Protein AF-A0A3S2EBT9-F1 (afdb_monomer_lite)

Secondary structure (DSSP, 8-state):
-PPTT-TTTT--SSS-HHHHHHHHHHHHHHHHHT-TT-EEEEESSPPEEETTEEEEEPPPSS--HHHHHHHHHHHHHHHHHHHH--HHHHHHH--SSHHHHHHHHHHHHHHHHHHHHHH-HHHHHHHHHHHHHHHHHTTGGG--SGGGS-HHHHHHHHHHHHHH-PPPPHHHHHHHHHHHHHHHHHHHHHHHHHHHHTT-HHHHHHHHHHHHHHTTTTGGGTGGGSS---------

pLDDT: mean 86.88, std 17.8, range [34.59, 98.56]

Radius of gyration: 20.78 Å; chains: 1; bounding box: 62×59×54 Å

Structure (mmCIF, N/CA/C/O backbone):
data_AF-A0A3S2EBT9-F1
#
_entry.id   AF-A0A3S2EBT9-F1
#
loop_
_atom_site.group_PDB
_atom_site.id
_atom_site.type_symbol
_atom_site.label_atom_id
_atom_site.label_alt_id
_atom_site.label_comp_id
_atom_site.label_asym_id
_atom_site.label_entity_id
_atom_site.label_seq_id
_atom_site.pdbx_PDB_ins_code
_atom_site.Cartn_x
_atom_site.Cartn_y
_atom_site.Cartn_z
_atom_site.occupancy
_atom_site.B_iso_or_equiv
_atom_site.auth_seq_id
_atom_site.auth_comp_id
_atom_site.auth_asym_id
_atom_site.auth_atom_id
_atom_site.pdbx_PDB_model_num
ATOM 1 N N . MET A 1 1 ? 16.839 -25.860 -28.356 1.00 43.16 1 MET A N 1
ATOM 2 C CA . MET A 1 1 ? 15.994 -26.072 -27.162 1.00 43.16 1 MET A CA 1
ATOM 3 C C . MET A 1 1 ? 16.444 -25.082 -26.097 1.00 43.16 1 MET A C 1
ATOM 5 O O . MET A 1 1 ? 17.606 -25.135 -25.717 1.00 43.16 1 MET A O 1
ATOM 9 N N . ALA A 1 2 ? 15.604 -24.113 -25.725 1.00 41.00 2 ALA A N 1
ATOM 10 C CA . ALA A 1 2 ? 15.908 -23.135 -24.673 1.00 41.00 2 ALA A CA 1
ATOM 11 C C . ALA A 1 2 ? 15.465 -23.692 -23.310 1.00 41.00 2 ALA A C 1
ATOM 13 O O . ALA A 1 2 ? 14.396 -24.294 -23.229 1.00 41.00 2 ALA A O 1
ATOM 14 N N . GLY A 1 3 ? 16.298 -23.537 -22.277 1.00 46.00 3 GLY A N 1
ATOM 15 C CA . GLY A 1 3 ? 16.038 -24.030 -20.920 1.00 46.00 3 GLY A CA 1
ATOM 16 C C . GLY A 1 3 ? 15.598 -22.925 -19.944 1.00 46.00 3 GLY A C 1
ATOM 17 O O . GLY A 1 3 ? 15.747 -21.740 -20.256 1.00 46.00 3 GLY A O 1
ATOM 18 N N . PRO A 1 4 ? 15.069 -23.293 -18.761 1.00 40.19 4 PRO A N 1
ATOM 19 C CA . PRO A 1 4 ? 14.654 -22.342 -17.728 1.00 40.19 4 PRO A CA 1
ATOM 20 C C . PRO A 1 4 ? 15.835 -21.489 -17.232 1.00 40.19 4 PRO A C 1
ATOM 22 O O . PRO A 1 4 ? 16.884 -22.030 -16.895 1.00 40.19 4 PRO A O 1
ATOM 25 N N . GLY A 1 5 ? 15.664 -20.162 -17.174 1.00 61.12 5 GLY A N 1
ATOM 26 C CA . GLY A 1 5 ? 16.674 -19.226 -16.652 1.00 61.12 5 GLY A CA 1
ATOM 27 C C . GLY A 1 5 ? 17.587 -18.555 -17.689 1.00 61.12 5 GLY A C 1
ATOM 28 O O . GLY A 1 5 ? 18.500 -17.827 -17.301 1.00 61.12 5 GLY A O 1
ATOM 29 N N . ASP A 1 6 ? 17.350 -18.731 -18.993 1.00 44.25 6 ASP A N 1
ATOM 30 C CA . ASP A 1 6 ? 18.145 -18.080 -20.048 1.00 44.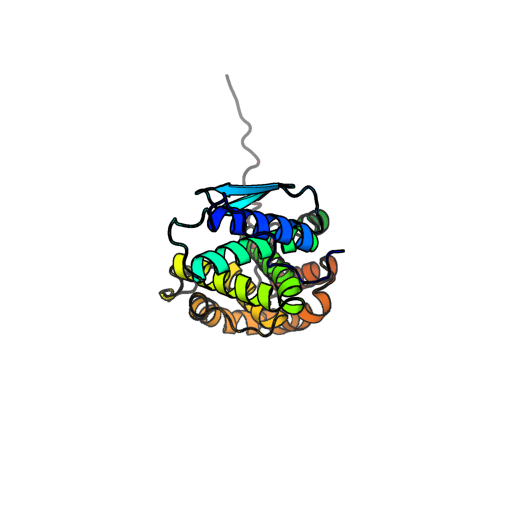25 6 ASP A CA 1
ATOM 31 C C . ASP A 1 6 ? 17.771 -16.587 -20.235 1.00 44.25 6 ASP A C 1
ATOM 33 O O . ASP A 1 6 ? 17.252 -16.165 -21.268 1.00 44.25 6 ASP A O 1
ATOM 37 N N . ASN A 1 7 ? 18.044 -15.756 -19.221 1.00 57.19 7 ASN A N 1
ATOM 38 C CA . ASN A 1 7 ? 17.882 -14.292 -19.277 1.00 57.19 7 ASN A CA 1
ATOM 39 C C . ASN A 1 7 ? 19.031 -13.588 -20.028 1.00 57.19 7 ASN A C 1
ATOM 41 O O . ASN A 1 7 ? 19.076 -12.360 -20.097 1.00 57.19 7 ASN A O 1
ATOM 45 N N . THR A 1 8 ? 19.982 -14.343 -20.586 1.00 56.38 8 THR A N 1
ATOM 46 C CA . THR A 1 8 ? 21.208 -13.785 -21.181 1.00 56.38 8 THR A CA 1
ATOM 47 C C . THR A 1 8 ? 21.113 -13.565 -22.687 1.00 56.38 8 THR A C 1
ATOM 49 O O . THR A 1 8 ? 21.851 -12.751 -23.242 1.00 56.38 8 THR A O 1
ATOM 52 N N . ARG A 1 9 ? 20.173 -14.231 -23.369 1.00 52.12 9 ARG A N 1
ATOM 53 C CA . ARG A 1 9 ? 20.124 -14.240 -24.838 1.00 52.12 9 ARG A CA 1
ATOM 54 C C . ARG A 1 9 ? 19.423 -13.059 -25.502 1.00 52.12 9 ARG A C 1
ATOM 56 O O . ARG A 1 9 ? 19.477 -12.963 -26.724 1.00 52.12 9 ARG A O 1
ATOM 63 N N . ASN A 1 10 ? 18.802 -12.158 -24.740 1.00 52.44 10 ASN A N 1
ATOM 64 C CA . ASN A 1 10 ? 17.964 -11.098 -25.306 1.00 52.44 10 ASN A CA 1
ATOM 65 C C . ASN A 1 10 ? 18.349 -9.682 -24.859 1.00 52.44 10 ASN A C 1
ATOM 67 O O . ASN A 1 10 ? 17.482 -8.818 -24.726 1.00 52.44 10 ASN A O 1
ATOM 71 N N . LYS A 1 11 ? 19.649 -9.404 -24.663 1.00 51.34 11 LYS A N 1
ATOM 72 C CA . LYS A 1 11 ? 20.113 -8.010 -24.730 1.00 51.34 11 LYS A CA 1
ATOM 73 C C . LYS A 1 11 ?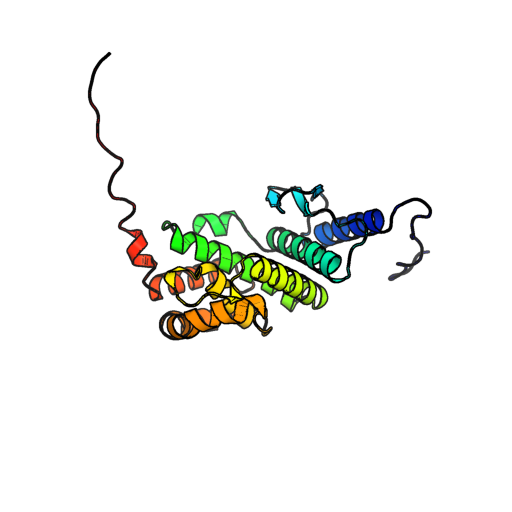 19.804 -7.525 -26.145 1.00 51.34 11 LYS A C 1
ATOM 75 O O . LYS A 1 11 ? 20.475 -7.929 -27.094 1.00 51.34 11 LYS A O 1
ATOM 80 N N . SER A 1 12 ? 18.746 -6.728 -26.304 1.00 49.88 12 SER A N 1
ATOM 81 C CA . SER A 1 12 ? 18.417 -6.162 -27.606 1.00 49.88 12 SER A CA 1
ATOM 82 C C . SER A 1 12 ? 19.642 -5.386 -28.077 1.00 49.88 12 SER A C 1
ATOM 84 O O . SER A 1 12 ? 20.092 -4.478 -27.382 1.00 49.88 12 SER A O 1
ATOM 86 N N . LYS A 1 13 ? 20.211 -5.750 -29.228 1.00 52.72 13 LYS A N 1
ATOM 87 C CA . LYS A 1 13 ? 21.360 -5.030 -29.798 1.00 52.72 13 LYS A CA 1
ATOM 88 C C . LYS A 1 13 ? 21.010 -3.582 -30.193 1.00 52.72 13 LYS A C 1
ATOM 90 O O . LYS A 1 13 ? 21.900 -2.847 -30.600 1.00 52.72 13 LYS A O 1
ATOM 95 N N . THR A 1 14 ? 19.736 -3.189 -30.096 1.00 54.00 14 THR A N 1
ATOM 96 C CA . THR A 1 14 ? 19.168 -1.975 -30.698 1.00 54.00 14 THR A CA 1
ATOM 97 C C . THR A 1 14 ? 18.260 -1.140 -29.781 1.00 54.00 14 THR A C 1
ATOM 99 O O . THR A 1 14 ? 17.894 -0.040 -30.177 1.00 54.00 14 THR A O 1
ATOM 102 N N . GLY A 1 15 ? 17.884 -1.610 -28.585 1.00 57.28 15 GLY A N 1
ATOM 103 C CA . GLY A 1 15 ? 17.022 -0.879 -27.641 1.00 57.28 15 GLY A CA 1
ATOM 104 C C . GLY A 1 15 ? 17.794 -0.324 -26.444 1.00 57.28 15 GLY A C 1
ATOM 105 O O . GLY A 1 15 ? 18.775 -0.928 -26.004 1.00 57.28 15 GLY A O 1
ATOM 106 N N . SER A 1 16 ? 17.357 0.818 -25.904 1.00 79.94 16 SER A N 1
ATOM 107 C CA . SER A 1 16 ? 17.980 1.388 -24.706 1.00 79.94 16 SER A CA 1
ATOM 108 C C . SER A 1 16 ? 17.765 0.470 -23.491 1.00 79.94 16 SER A C 1
ATOM 110 O O . SER A 1 16 ? 16.804 -0.306 -23.434 1.00 79.94 16 SER A O 1
ATOM 112 N N . GLU A 1 17 ? 18.643 0.544 -22.485 1.00 83.88 17 GLU A N 1
ATOM 113 C CA . GLU A 1 17 ? 18.467 -0.207 -21.228 1.00 83.88 17 GLU A CA 1
ATOM 114 C C . GLU A 1 17 ? 17.114 0.108 -20.566 1.00 83.88 17 GLU A C 1
ATOM 116 O O . GLU A 1 17 ? 16.472 -0.778 -19.998 1.00 83.88 17 GLU A O 1
ATOM 121 N N . ALA A 1 18 ? 16.632 1.345 -20.730 1.00 86.56 18 ALA A N 1
ATOM 122 C CA . ALA A 1 18 ? 15.319 1.777 -20.273 1.00 86.56 18 ALA A CA 1
ATOM 123 C C . ALA A 1 18 ? 14.174 1.041 -20.990 1.00 86.56 18 ALA A C 1
ATOM 125 O O . ALA A 1 18 ? 13.220 0.632 -20.334 1.00 86.56 18 ALA A O 1
ATOM 126 N N . ASP A 1 19 ? 14.267 0.804 -22.302 1.00 88.38 19 ASP A N 1
ATOM 127 C CA . ASP A 1 19 ? 13.235 0.068 -23.051 1.00 88.38 19 ASP A CA 1
ATOM 128 C C . ASP A 1 19 ? 13.183 -1.404 -22.636 1.00 88.38 19 ASP A C 1
ATOM 130 O O . ASP A 1 19 ? 12.106 -1.986 -22.472 1.00 88.38 19 ASP A O 1
ATOM 134 N N . SER A 1 20 ? 14.356 -1.999 -22.399 1.00 90.94 20 SER A N 1
ATOM 135 C CA . SER A 1 20 ? 14.463 -3.367 -21.881 1.00 90.94 20 SER A CA 1
ATOM 136 C C . SER A 1 20 ? 13.829 -3.484 -20.493 1.00 90.94 20 SER A C 1
ATOM 138 O O . SER A 1 20 ? 13.066 -4.418 -20.240 1.00 90.94 20 SER A O 1
ATOM 140 N N . PHE A 1 21 ? 14.078 -2.505 -19.617 1.00 92.06 21 PHE A N 1
ATOM 141 C CA . PHE A 1 21 ? 13.433 -2.420 -18.310 1.00 92.06 21 PHE A CA 1
ATOM 142 C C . PHE A 1 21 ? 11.912 -2.260 -18.431 1.00 92.06 21 PHE A C 1
ATOM 144 O O . PHE A 1 21 ? 11.178 -3.073 -17.873 1.00 92.06 21 PHE A O 1
ATOM 151 N N . LYS A 1 22 ? 11.423 -1.280 -19.206 1.00 94.06 22 LYS A N 1
ATOM 152 C CA . LYS A 1 22 ? 9.984 -1.030 -19.419 1.00 94.06 22 LYS A CA 1
ATOM 153 C C . LYS A 1 22 ? 9.259 -2.300 -19.887 1.00 94.06 22 LYS A C 1
ATOM 155 O O . LYS A 1 22 ? 8.200 -2.650 -19.358 1.00 94.06 22 LYS A O 1
ATOM 160 N N . ARG A 1 23 ? 9.861 -3.047 -20.822 1.00 94.31 23 ARG A N 1
ATOM 161 C CA . ARG A 1 23 ? 9.336 -4.337 -21.295 1.00 94.31 23 ARG A CA 1
ATOM 162 C C . ARG A 1 23 ? 9.312 -5.397 -20.192 1.00 94.31 23 ARG A C 1
ATOM 164 O O . ARG A 1 23 ? 8.303 -6.084 -20.046 1.00 94.31 23 ARG A O 1
ATOM 171 N N . ALA A 1 24 ? 10.390 -5.529 -19.422 1.00 95.75 24 ALA A N 1
ATOM 172 C CA . ALA A 1 24 ? 10.468 -6.491 -18.324 1.00 95.75 24 ALA A CA 1
ATOM 173 C C . ALA A 1 24 ? 9.416 -6.208 -17.240 1.00 95.75 24 ALA A C 1
ATOM 175 O O . ALA A 1 24 ? 8.710 -7.125 -16.820 1.00 95.75 24 ALA A O 1
ATOM 176 N N . VAL A 1 25 ? 9.248 -4.940 -16.847 1.00 96.44 25 VAL A N 1
ATOM 177 C CA . VAL A 1 25 ? 8.211 -4.523 -15.890 1.00 96.44 25 VAL A CA 1
ATOM 178 C C . VAL A 1 25 ? 6.820 -4.840 -16.419 1.00 96.44 25 VAL A C 1
ATOM 180 O O . VAL A 1 25 ? 6.019 -5.415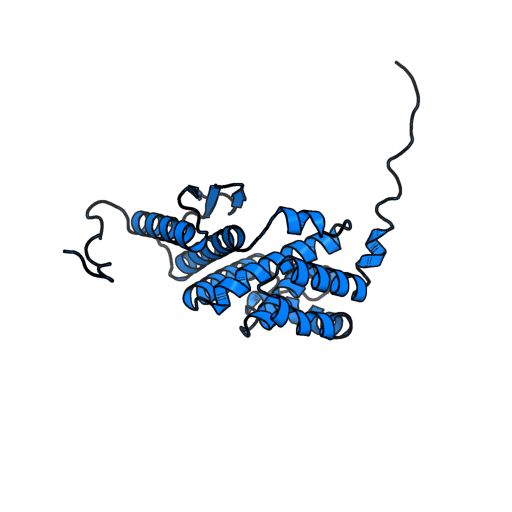 -15.692 1.00 96.44 25 VAL A O 1
ATOM 183 N N . THR A 1 26 ? 6.553 -4.552 -17.693 1.00 97.31 26 THR A N 1
ATOM 184 C CA . THR A 1 26 ? 5.253 -4.837 -18.318 1.00 97.31 26 THR A CA 1
ATOM 185 C C . THR A 1 26 ? 4.891 -6.321 -18.236 1.00 97.31 26 THR A C 1
ATOM 187 O O . THR A 1 26 ? 3.790 -6.674 -17.818 1.00 97.31 26 THR A O 1
ATOM 190 N N . VAL A 1 27 ? 5.823 -7.210 -18.601 1.00 97.31 27 VAL A N 1
ATOM 191 C CA . VAL A 1 27 ? 5.594 -8.665 -18.544 1.00 97.31 27 VAL A CA 1
ATOM 192 C C . VAL A 1 27 ? 5.430 -9.139 -17.099 1.00 97.31 27 VAL A C 1
ATOM 194 O O . VAL A 1 27 ? 4.559 -9.960 -16.823 1.00 97.31 27 VAL A O 1
ATOM 197 N N . CYS A 1 28 ? 6.224 -8.601 -16.172 1.00 97.38 28 CYS A N 1
ATOM 198 C CA . CYS A 1 28 ? 6.124 -8.938 -14.757 1.00 97.38 28 CYS A CA 1
ATOM 199 C C . CYS A 1 28 ? 4.772 -8.523 -14.159 1.00 97.38 28 CYS A C 1
ATOM 201 O O . CYS A 1 28 ? 4.131 -9.336 -13.499 1.00 97.38 28 CYS A O 1
ATOM 203 N N . MET A 1 29 ? 4.293 -7.311 -14.456 1.00 98.12 29 MET A N 1
ATOM 204 C CA . MET A 1 29 ? 2.983 -6.837 -14.002 1.00 98.12 29 MET A CA 1
ATOM 205 C C . MET A 1 29 ? 1.850 -7.723 -14.513 1.00 98.12 29 MET A C 1
ATOM 207 O O . MET A 1 29 ? 0.989 -8.097 -13.729 1.00 98.12 29 MET A O 1
ATOM 211 N N . ARG A 1 30 ? 1.872 -8.119 -15.792 1.00 98.06 30 ARG A N 1
ATOM 212 C CA . ARG A 1 30 ? 0.886 -9.058 -16.358 1.00 98.06 30 ARG A CA 1
ATOM 213 C C . ARG A 1 30 ? 0.887 -10.401 -15.637 1.00 98.06 30 ARG A C 1
ATOM 215 O O . ARG A 1 30 ? -0.174 -10.943 -15.344 1.00 98.06 30 ARG A O 1
ATOM 222 N N . ALA A 1 31 ? 2.077 -10.922 -15.340 1.00 97.56 31 ALA A N 1
ATOM 223 C CA . ALA A 1 31 ? 2.230 -12.192 -14.642 1.00 97.56 31 ALA A CA 1
ATOM 224 C C . ALA A 1 31 ? 1.709 -12.124 -13.197 1.00 97.56 31 ALA A C 1
ATOM 226 O O . ALA A 1 31 ? 0.943 -12.995 -12.801 1.00 97.56 31 ALA A O 1
ATOM 227 N N . ILE A 1 32 ? 2.073 -11.083 -12.435 1.00 97.44 32 ILE A N 1
ATOM 228 C CA . ILE A 1 32 ? 1.599 -10.883 -11.053 1.00 97.44 32 ILE A CA 1
ATOM 229 C C . ILE A 1 32 ? 0.087 -10.637 -11.028 1.00 97.44 32 ILE A C 1
ATOM 231 O O . ILE A 1 32 ? -0.608 -11.211 -10.198 1.00 97.44 32 ILE A O 1
ATOM 235 N N . ALA A 1 33 ? -0.425 -9.818 -11.951 1.00 97.19 33 ALA A N 1
ATOM 236 C CA . ALA A 1 33 ? -1.845 -9.493 -12.048 1.00 97.19 33 ALA A CA 1
ATOM 237 C C . ALA A 1 33 ? -2.716 -10.682 -12.489 1.00 97.19 33 ALA A C 1
ATOM 239 O O . ALA A 1 33 ? -3.934 -10.628 -12.336 1.00 97.19 33 ALA A O 1
ATOM 240 N N . GLY A 1 34 ? -2.121 -11.714 -13.099 1.00 96.12 34 GLY A N 1
ATOM 241 C CA . GLY A 1 34 ? -2.864 -12.780 -13.773 1.00 96.12 34 GLY A CA 1
ATOM 242 C C . GLY A 1 34 ? -3.638 -12.301 -15.010 1.00 96.12 34 GLY A C 1
ATOM 243 O O . GLY A 1 34 ? -4.544 -12.990 -15.470 1.00 96.12 34 GLY A O 1
ATOM 244 N N . ASP A 1 35 ? -3.294 -11.130 -15.556 1.00 95.38 35 ASP A N 1
ATOM 245 C CA . ASP A 1 35 ? -4.012 -10.468 -16.647 1.00 95.38 35 ASP A CA 1
ATOM 246 C C . ASP A 1 35 ? -3.065 -10.235 -17.832 1.00 95.38 35 ASP A C 1
ATOM 248 O O . ASP A 1 35 ? -2.235 -9.323 -17.834 1.00 95.38 35 ASP A O 1
ATOM 252 N N . LYS A 1 36 ? -3.178 -11.087 -18.857 1.00 93.44 36 LYS A N 1
ATOM 253 C CA . LYS A 1 36 ? -2.348 -11.019 -20.073 1.00 93.44 36 LYS A CA 1
ATOM 254 C C . LYS A 1 36 ? -2.635 -9.784 -20.935 1.00 93.44 36 LYS A C 1
ATOM 256 O O . LYS A 1 36 ? -1.751 -9.369 -21.686 1.00 93.44 36 LYS A O 1
ATOM 261 N N . GLU A 1 37 ? -3.830 -9.206 -20.803 1.00 93.06 37 GLU A N 1
ATOM 262 C CA . GLU A 1 37 ? -4.290 -8.053 -21.581 1.00 93.06 37 GLU A CA 1
ATOM 263 C C . GLU A 1 37 ? -4.019 -6.726 -20.856 1.00 93.06 37 GLU A C 1
ATOM 265 O O . GLU A 1 37 ? -4.286 -5.665 -21.412 1.00 93.06 37 GLU A O 1
ATOM 270 N N . LEU A 1 38 ? -3.446 -6.753 -19.642 1.00 95.19 38 LEU A N 1
ATOM 271 C CA . LEU A 1 38 ? -3.079 -5.541 -18.910 1.00 95.19 38 LEU A CA 1
ATOM 272 C C . LEU A 1 38 ? -2.147 -4.662 -19.760 1.00 95.19 38 LEU A C 1
ATOM 274 O O . LEU A 1 38 ? -1.030 -5.052 -20.128 1.00 95.19 38 LEU A O 1
ATOM 278 N N . GLU A 1 39 ? -2.596 -3.452 -20.062 1.00 95.94 39 GLU A N 1
ATOM 279 C CA . GLU A 1 39 ? -1.814 -2.441 -20.757 1.00 95.94 39 GLU A CA 1
ATOM 280 C C . GLU A 1 39 ? -0.954 -1.679 -19.754 1.00 95.94 39 GLU A C 1
ATOM 282 O O . GLU A 1 39 ? -1.461 -1.154 -18.765 1.00 95.94 39 GLU A O 1
ATOM 287 N N . VAL A 1 40 ? 0.351 -1.584 -20.011 1.00 96.94 40 VAL A N 1
ATOM 288 C CA . VAL A 1 40 ? 1.281 -0.836 -19.157 1.00 96.94 40 VAL A CA 1
ATOM 289 C C . VAL A 1 40 ? 1.906 0.284 -19.976 1.00 96.94 40 VAL A C 1
ATOM 291 O O . VAL A 1 40 ? 2.623 0.040 -20.946 1.00 96.94 40 VAL A O 1
ATOM 294 N N . GLY A 1 41 ? 1.612 1.521 -19.589 1.00 96.06 41 GLY A N 1
ATOM 295 C CA . GLY A 1 41 ? 2.202 2.729 -20.155 1.00 96.06 41 GLY A CA 1
ATOM 296 C C . GLY A 1 41 ? 3.206 3.372 -19.203 1.00 96.06 41 GLY A C 1
ATOM 297 O O . GLY A 1 41 ? 3.103 3.226 -17.987 1.00 96.06 41 GLY A O 1
ATOM 298 N N . PHE A 1 42 ? 4.145 4.134 -19.761 1.00 95.44 42 PHE A N 1
ATOM 299 C CA . PHE A 1 42 ? 5.103 4.941 -19.004 1.00 95.44 42 PHE A CA 1
ATOM 300 C C . PHE A 1 42 ? 4.931 6.405 -19.401 1.00 95.44 42 PHE A C 1
ATOM 302 O O . PHE A 1 42 ? 4.952 6.712 -20.592 1.00 95.44 42 PHE A O 1
ATOM 309 N N . ALA A 1 43 ? 4.723 7.291 -18.430 1.00 93.56 43 ALA A N 1
ATOM 310 C CA . ALA A 1 43 ? 4.488 8.714 -18.671 1.00 93.56 43 ALA A CA 1
ATOM 311 C C . ALA A 1 43 ? 5.048 9.571 -17.528 1.00 93.56 43 ALA A C 1
ATOM 313 O O . ALA A 1 43 ? 5.360 9.062 -16.457 1.00 93.56 43 ALA A O 1
ATOM 314 N N . LYS A 1 44 ? 5.167 10.884 -17.744 1.00 89.50 44 LYS A N 1
ATOM 315 C CA . LYS A 1 44 ? 5.571 11.832 -16.688 1.00 89.50 44 LYS A CA 1
ATOM 316 C C . LYS A 1 44 ? 4.450 12.136 -15.687 1.00 89.50 44 LYS A C 1
ATOM 318 O O . LYS A 1 44 ? 4.717 12.704 -14.633 1.00 89.50 44 LYS A O 1
ATOM 323 N N . ASP A 1 45 ? 3.217 11.773 -16.029 1.00 85.44 45 ASP A N 1
ATOM 324 C CA . ASP A 1 45 ? 2.040 11.985 -15.192 1.00 85.44 45 ASP A CA 1
ATOM 325 C C . ASP A 1 45 ? 2.044 11.098 -13.945 1.00 85.44 45 ASP A C 1
ATOM 327 O O . ASP A 1 45 ? 2.788 10.120 -13.839 1.00 85.44 45 ASP A O 1
ATOM 331 N N . ARG A 1 46 ? 1.134 11.404 -13.010 1.00 89.25 46 ARG A N 1
ATOM 332 C CA . ARG A 1 46 ? 0.956 10.610 -11.791 1.00 89.25 46 ARG A CA 1
ATOM 333 C C . ARG A 1 46 ? 0.664 9.136 -12.120 1.00 89.25 46 ARG A C 1
ATOM 335 O O . ARG A 1 46 ? -0.130 8.869 -13.040 1.00 89.25 46 ARG A O 1
ATOM 342 N N . PRO A 1 47 ? 1.252 8.191 -11.361 1.00 93.44 47 PRO A N 1
ATOM 343 C CA . PRO A 1 47 ? 0.951 6.774 -11.504 1.00 93.44 47 PRO A CA 1
ATOM 344 C C . PRO A 1 47 ? -0.545 6.520 -11.305 1.00 93.44 47 PRO A C 1
ATOM 346 O O . PRO A 1 47 ? -1.171 7.143 -10.448 1.00 93.44 47 PRO A O 1
ATOM 349 N N . ALA A 1 48 ? -1.126 5.631 -12.105 1.00 94.62 48 ALA A N 1
ATOM 350 C CA . ALA A 1 48 ? -2.548 5.313 -12.014 1.00 94.62 48 ALA A CA 1
ATOM 351 C C . ALA A 1 48 ? -2.847 3.909 -12.537 1.00 94.62 48 ALA A C 1
ATOM 353 O O . ALA A 1 48 ? -2.177 3.421 -13.445 1.00 94.62 48 ALA A O 1
ATOM 354 N N . LEU A 1 49 ? -3.902 3.300 -12.004 1.00 93.88 49 LEU A N 1
ATOM 355 C CA . LEU A 1 49 ? -4.486 2.062 -12.504 1.00 93.88 49 LEU A CA 1
ATOM 356 C C . LEU A 1 49 ? -5.976 2.308 -12.748 1.00 93.88 49 LEU A C 1
ATOM 358 O O . LEU A 1 49 ? -6.701 2.642 -11.814 1.00 93.88 49 LEU A O 1
ATOM 362 N N . ALA A 1 50 ? -6.423 2.158 -13.993 1.00 91.62 50 ALA A N 1
ATOM 363 C CA . ALA A 1 50 ? -7.820 2.326 -14.380 1.00 91.62 50 ALA A CA 1
ATOM 364 C C . ALA A 1 50 ? -8.235 1.197 -15.328 1.00 91.62 50 ALA A C 1
ATOM 366 O O . ALA A 1 50 ? -7.661 1.036 -16.406 1.00 91.62 50 ALA A O 1
ATOM 367 N N . GLY A 1 51 ? -9.229 0.402 -14.923 1.00 89.00 51 GLY A N 1
ATOM 368 C CA . GLY A 1 51 ? -9.641 -0.787 -15.672 1.00 89.00 51 GLY A CA 1
ATOM 369 C C . GLY A 1 51 ? -8.458 -1.728 -15.925 1.00 89.00 51 GLY A C 1
ATOM 370 O O . GLY A 1 51 ? -7.786 -2.147 -14.985 1.00 89.00 51 GLY A O 1
ATOM 371 N N . SER A 1 52 ? -8.187 -2.017 -17.199 1.00 90.44 52 SER A N 1
ATOM 372 C CA . SER A 1 52 ? -7.058 -2.848 -17.643 1.00 90.44 52 SER A CA 1
ATOM 373 C C . SER A 1 52 ? -5.832 -2.038 -18.080 1.00 90.44 52 SER A C 1
ATOM 375 O O . SER A 1 52 ? -4.983 -2.561 -18.796 1.00 90.44 52 SER A O 1
ATOM 377 N N . ARG A 1 53 ? -5.714 -0.767 -17.673 1.00 95.56 53 ARG A N 1
ATOM 378 C CA . ARG A 1 53 ? -4.583 0.094 -18.034 1.00 95.56 53 ARG A CA 1
ATOM 379 C C . ARG A 1 53 ? -3.870 0.629 -16.798 1.00 95.56 53 ARG A C 1
ATOM 381 O O . ARG A 1 53 ? -4.443 1.363 -15.994 1.00 95.56 53 ARG A O 1
ATOM 388 N N . ALA A 1 54 ? -2.595 0.285 -16.681 1.00 96.88 54 ALA A N 1
ATOM 389 C CA . ALA A 1 54 ? -1.672 0.800 -15.685 1.00 96.88 54 ALA A CA 1
ATOM 390 C C . ALA A 1 54 ? -0.741 1.843 -16.312 1.00 96.88 54 ALA A C 1
ATOM 392 O O . ALA A 1 54 ? -0.249 1.685 -17.431 1.00 96.88 54 ALA A O 1
ATOM 393 N N . ARG A 1 55 ? -0.470 2.913 -15.572 1.00 97.19 55 ARG A N 1
ATOM 394 C CA . ARG A 1 55 ? 0.480 3.958 -15.943 1.00 97.19 55 ARG A CA 1
ATOM 395 C C . ARG A 1 55 ? 1.526 4.088 -14.850 1.00 97.19 55 ARG A C 1
ATOM 397 O O . ARG A 1 55 ? 1.194 4.405 -13.710 1.00 97.19 55 ARG A O 1
ATOM 404 N N . LEU A 1 56 ? 2.777 3.871 -15.229 1.00 96.94 56 LEU A N 1
ATOM 405 C CA . LEU A 1 56 ? 3.957 4.031 -14.390 1.00 96.94 56 LEU A CA 1
ATOM 406 C C . LEU A 1 56 ? 4.720 5.311 -14.752 1.00 96.94 56 LEU A C 1
ATOM 408 O O . LEU A 1 56 ? 4.586 5.805 -15.877 1.00 96.94 56 LEU A O 1
ATOM 412 N N . PRO A 1 57 ? 5.523 5.854 -13.824 1.00 94.19 57 PRO A N 1
ATOM 413 C CA . PRO A 1 57 ? 6.348 7.012 -14.115 1.00 94.19 57 PRO A CA 1
ATOM 414 C C . PRO A 1 57 ? 7.453 6.653 -15.116 1.00 94.19 57 PRO A C 1
ATOM 416 O O . PRO A 1 57 ? 7.975 5.534 -15.129 1.00 94.19 57 PRO A O 1
ATOM 419 N N . GLU A 1 58 ? 7.833 7.606 -15.963 1.00 91.88 58 GLU A N 1
ATOM 420 C CA . GLU A 1 58 ? 9.048 7.467 -16.760 1.00 91.88 58 GLU A CA 1
ATOM 421 C C . GLU A 1 58 ? 10.297 7.512 -15.879 1.00 91.88 58 GLU A C 1
ATOM 423 O O . GLU A 1 58 ? 10.429 8.358 -14.994 1.00 91.88 58 GLU A O 1
ATOM 428 N N . LEU A 1 59 ? 11.256 6.636 -16.180 1.00 89.88 59 LEU A N 1
ATOM 429 C CA . LEU A 1 59 ? 12.576 6.703 -15.572 1.00 89.88 59 LEU A CA 1
ATOM 430 C C . LEU A 1 59 ? 13.366 7.910 -16.103 1.00 89.88 59 LEU A C 1
ATOM 432 O O . LEU A 1 59 ? 13.290 8.224 -17.297 1.00 89.88 59 LEU A O 1
ATOM 436 N N . PRO A 1 60 ? 14.194 8.552 -15.261 1.00 89.12 60 PRO A N 1
ATOM 437 C CA . PRO A 1 60 ? 15.133 9.558 -15.734 1.00 89.12 60 PRO A CA 1
ATOM 438 C C . PRO A 1 60 ? 16.183 8.921 -16.658 1.00 89.12 60 PRO A C 1
ATOM 440 O O . PRO A 1 60 ? 16.478 7.729 -16.573 1.00 89.12 60 PRO A O 1
ATOM 443 N N . LYS A 1 61 ? 16.810 9.733 -17.527 1.00 86.25 61 LYS A N 1
ATOM 444 C CA . LYS A 1 61 ? 17.826 9.260 -18.496 1.00 86.25 61 LYS A CA 1
ATOM 445 C C . LYS A 1 61 ? 18.972 8.477 -17.843 1.00 86.25 61 LYS A C 1
ATOM 447 O O . LYS A 1 61 ? 19.537 7.588 -18.468 1.00 86.25 61 LYS A O 1
ATOM 452 N N . LYS A 1 62 ? 19.331 8.840 -16.611 1.00 88.44 62 LYS A N 1
ATOM 453 C CA . LYS A 1 62 ? 20.296 8.130 -15.768 1.00 88.44 62 LYS A CA 1
ATOM 454 C C . LYS A 1 62 ? 19.564 7.631 -14.527 1.00 88.44 62 LYS A C 1
ATOM 456 O O . LYS A 1 62 ? 19.599 8.289 -13.493 1.00 88.44 62 LYS A O 1
ATOM 461 N N . ALA A 1 63 ? 18.854 6.517 -14.671 1.00 90.38 63 ALA A N 1
ATOM 462 C CA . ALA A 1 63 ? 18.118 5.903 -13.575 1.00 90.38 63 ALA A CA 1
ATOM 463 C C . ALA A 1 63 ? 19.075 5.338 -12.523 1.00 90.38 63 ALA A C 1
ATOM 465 O O . ALA A 1 63 ? 19.981 4.560 -12.832 1.00 90.38 63 ALA A O 1
ATOM 466 N N . SER A 1 64 ? 18.862 5.725 -11.272 1.00 94.50 64 SER A N 1
ATOM 467 C CA . SER A 1 64 ? 19.493 5.101 -10.118 1.00 94.50 64 SER A CA 1
ATOM 468 C C . SER A 1 64 ? 18.835 3.752 -9.805 1.00 94.50 64 SER A C 1
ATOM 470 O O . SER A 1 64 ? 17.744 3.429 -10.281 1.00 94.50 64 SER A O 1
ATOM 472 N N . LYS A 1 65 ? 19.481 2.952 -8.947 1.00 94.75 65 LYS A N 1
ATOM 473 C CA . LYS A 1 65 ? 18.871 1.718 -8.419 1.00 94.75 65 LYS A CA 1
ATOM 474 C C . LYS A 1 65 ? 17.563 2.007 -7.675 1.00 94.75 65 LYS A C 1
ATOM 476 O O . LYS A 1 65 ? 16.630 1.217 -7.769 1.00 94.75 65 LYS A O 1
ATOM 481 N N . THR A 1 66 ? 17.498 3.141 -6.983 1.00 95.12 66 THR A N 1
ATOM 482 C CA . THR A 1 66 ? 16.314 3.588 -6.248 1.00 95.12 66 THR A CA 1
ATOM 483 C C . THR A 1 66 ? 15.165 3.916 -7.200 1.00 95.12 66 THR A C 1
ATOM 485 O O . THR A 1 66 ? 14.063 3.421 -6.990 1.00 95.12 66 THR A O 1
ATOM 488 N N . ASP A 1 67 ? 15.421 4.626 -8.306 1.00 95.00 67 ASP A N 1
ATOM 489 C CA . ASP A 1 67 ? 14.390 4.931 -9.318 1.00 95.00 67 ASP A CA 1
ATOM 490 C C . ASP A 1 67 ? 13.772 3.653 -9.906 1.00 95.00 67 ASP A C 1
ATOM 492 O O . ASP A 1 67 ? 12.556 3.544 -10.094 1.00 95.00 67 ASP A O 1
ATOM 496 N N . ILE A 1 68 ? 14.624 2.657 -10.166 1.00 95.94 68 ILE A N 1
ATOM 497 C CA . ILE A 1 68 ? 14.222 1.337 -10.655 1.00 95.94 68 ILE A CA 1
ATOM 498 C C . ILE A 1 68 ? 13.356 0.618 -9.613 1.00 95.94 68 ILE A C 1
ATOM 500 O O . ILE A 1 68 ? 12.287 0.115 -9.963 1.00 95.94 68 ILE A O 1
ATOM 504 N N . ALA A 1 69 ? 13.788 0.586 -8.348 1.00 97.19 69 ALA A N 1
ATOM 505 C CA . ALA A 1 69 ? 13.067 -0.072 -7.259 1.00 97.19 69 ALA A CA 1
ATOM 506 C C . ALA A 1 69 ? 11.701 0.578 -6.990 1.00 97.19 69 ALA A C 1
ATOM 508 O O . ALA A 1 69 ? 10.708 -0.135 -6.871 1.00 97.19 69 ALA A O 1
ATOM 509 N N . ILE A 1 70 ? 11.621 1.914 -6.984 1.00 97.31 70 ILE A N 1
ATOM 510 C CA . ILE A 1 70 ? 10.362 2.661 -6.824 1.00 97.31 70 ILE A CA 1
ATOM 511 C C . ILE A 1 70 ? 9.410 2.354 -7.982 1.00 97.31 70 ILE A C 1
ATOM 513 O O . ILE A 1 70 ? 8.250 2.009 -7.762 1.00 97.31 70 ILE A O 1
ATOM 517 N N . THR A 1 71 ? 9.898 2.421 -9.225 1.00 97.12 71 THR A N 1
ATOM 518 C CA . THR A 1 71 ? 9.072 2.137 -10.411 1.00 97.12 71 THR A CA 1
ATOM 519 C C . THR A 1 71 ? 8.566 0.694 -10.402 1.00 97.12 71 THR A C 1
ATOM 521 O O . THR A 1 71 ? 7.409 0.437 -10.742 1.00 97.12 71 THR A O 1
ATOM 524 N N . ARG A 1 72 ? 9.407 -0.259 -9.976 1.00 97.69 72 ARG A N 1
ATOM 525 C CA . ARG A 1 72 ? 8.994 -1.650 -9.760 1.00 97.69 72 ARG A CA 1
ATOM 526 C C . ARG A 1 72 ? 7.960 -1.771 -8.649 1.00 97.69 72 ARG A C 1
ATOM 528 O O . ARG A 1 72 ? 6.980 -2.468 -8.866 1.00 97.69 72 ARG A O 1
ATOM 535 N N . GLY A 1 73 ? 8.137 -1.078 -7.526 1.00 98.06 73 GLY A N 1
ATOM 536 C CA . GLY A 1 73 ? 7.215 -1.114 -6.390 1.00 98.06 73 GLY A CA 1
ATOM 537 C C . GLY A 1 73 ? 5.828 -0.608 -6.761 1.00 98.06 73 GLY A C 1
ATOM 538 O O . GLY A 1 73 ? 4.843 -1.274 -6.458 1.00 98.06 73 GLY A O 1
ATOM 539 N N . LEU A 1 74 ? 5.754 0.488 -7.524 1.00 98.25 74 LEU A N 1
ATOM 540 C CA . LEU A 1 74 ? 4.498 0.999 -8.084 1.00 98.25 74 LEU A CA 1
ATOM 541 C C . LEU A 1 74 ? 3.830 -0.033 -9.000 1.00 98.25 74 LEU A C 1
ATOM 543 O O . LEU A 1 74 ? 2.628 -0.270 -8.898 1.00 98.25 74 LEU A O 1
ATOM 547 N N . GLY A 1 75 ? 4.608 -0.673 -9.879 1.00 98.06 75 GLY A N 1
ATOM 548 C CA . GLY A 1 75 ? 4.099 -1.722 -10.763 1.00 98.06 75 GLY A CA 1
ATOM 549 C C . GLY A 1 75 ? 3.599 -2.951 -10.006 1.00 98.06 75 GLY A C 1
ATOM 550 O O . GLY A 1 75 ? 2.520 -3.455 -10.307 1.00 98.06 75 GLY A O 1
ATOM 551 N N . ASP A 1 76 ? 4.355 -3.405 -9.008 1.00 98.38 76 ASP A N 1
ATOM 552 C CA . ASP A 1 76 ? 4.006 -4.555 -8.178 1.00 98.38 76 ASP A CA 1
ATOM 553 C C . ASP A 1 76 ? 2.747 -4.266 -7.347 1.00 98.38 76 ASP A C 1
ATOM 555 O O . ASP A 1 76 ? 1.825 -5.075 -7.346 1.00 98.38 76 ASP A O 1
ATOM 559 N N . SER A 1 77 ? 2.653 -3.087 -6.727 1.00 98.31 77 SER A N 1
ATOM 560 C CA . SER A 1 77 ? 1.471 -2.630 -5.983 1.00 98.31 77 SER A CA 1
ATOM 561 C C . SER A 1 77 ? 0.210 -2.605 -6.861 1.00 98.31 77 SER A C 1
ATOM 563 O O . SER A 1 77 ? -0.818 -3.182 -6.497 1.00 98.31 77 SER A O 1
ATOM 565 N N . MET A 1 78 ? 0.287 -2.028 -8.069 1.00 98.38 78 MET A N 1
ATOM 566 C CA . MET A 1 78 ? -0.838 -2.012 -9.016 1.00 98.38 78 MET A CA 1
ATOM 567 C C . MET A 1 78 ? -1.227 -3.416 -9.492 1.00 98.38 78 MET A C 1
ATOM 569 O O . MET A 1 78 ? -2.414 -3.727 -9.600 1.00 98.38 78 MET A O 1
ATOM 573 N N . ALA A 1 79 ? -0.243 -4.272 -9.777 1.00 98.25 79 ALA A N 1
ATOM 574 C CA . ALA A 1 79 ? -0.494 -5.637 -10.224 1.00 98.25 79 ALA A CA 1
ATOM 575 C C . ALA A 1 79 ? -1.127 -6.494 -9.116 1.00 98.25 79 ALA A C 1
ATOM 577 O O . ALA A 1 79 ? -2.078 -7.225 -9.379 1.00 98.25 79 ALA A O 1
ATOM 578 N N . LEU A 1 80 ? -0.662 -6.356 -7.871 1.00 98.12 80 LEU A N 1
ATOM 579 C CA . LEU A 1 80 ? -1.253 -7.018 -6.706 1.00 98.12 80 LEU A CA 1
ATOM 580 C C . LEU 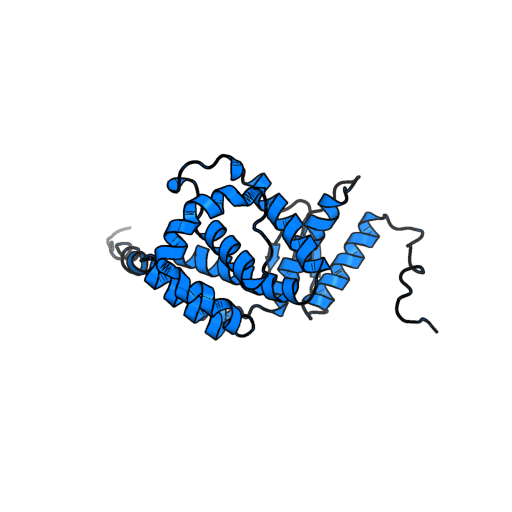A 1 80 ? -2.670 -6.532 -6.437 1.00 98.12 80 LEU A C 1
ATOM 582 O O . LEU A 1 80 ? -3.544 -7.349 -6.168 1.00 98.12 80 LEU A O 1
ATOM 586 N N . LYS A 1 81 ? -2.930 -5.226 -6.572 1.00 97.62 81 LYS A N 1
ATOM 587 C CA . LYS A 1 81 ? -4.295 -4.701 -6.501 1.00 97.62 81 LYS A CA 1
ATOM 588 C C . LYS A 1 81 ? -5.178 -5.383 -7.542 1.00 97.62 81 LYS A C 1
ATOM 590 O O . LYS A 1 81 ? -6.217 -5.917 -7.193 1.00 97.62 81 LYS A O 1
ATOM 595 N N . ARG A 1 82 ? -4.739 -5.461 -8.800 1.00 96.81 82 ARG A N 1
ATOM 596 C CA . ARG A 1 82 ? -5.494 -6.154 -9.857 1.00 96.81 82 ARG A CA 1
ATOM 597 C C . ARG A 1 82 ? -5.752 -7.636 -9.545 1.00 96.81 82 ARG A C 1
ATOM 599 O O . ARG A 1 82 ? -6.834 -8.118 -9.858 1.00 96.81 82 ARG A O 1
ATOM 606 N N . ALA A 1 83 ? -4.783 -8.335 -8.956 1.00 96.81 83 ALA A N 1
ATOM 607 C CA . ALA A 1 83 ? -4.885 -9.767 -8.668 1.00 96.81 83 ALA A CA 1
ATOM 608 C C . ALA A 1 83 ? -5.712 -10.094 -7.416 1.00 96.81 83 ALA A C 1
ATOM 610 O O . ALA A 1 83 ? -6.381 -11.124 -7.369 1.00 96.81 83 ALA A O 1
ATOM 611 N N . CYS A 1 84 ? -5.618 -9.262 -6.379 1.00 96.94 84 CYS A N 1
ATOM 612 C CA . CYS A 1 84 ? -6.074 -9.603 -5.032 1.00 96.94 84 CYS A CA 1
ATOM 613 C C . CYS A 1 84 ? -7.252 -8.754 -4.537 1.00 96.94 84 CYS A C 1
ATOM 615 O O . CYS A 1 84 ? -7.753 -9.035 -3.448 1.00 96.94 84 CYS A O 1
ATOM 617 N N . HIS A 1 85 ? -7.679 -7.735 -5.292 1.00 97.75 85 HIS A N 1
ATOM 618 C CA . HIS A 1 85 ? -8.800 -6.850 -4.958 1.00 97.75 85 HIS A CA 1
ATOM 619 C C . HIS A 1 85 ? -10.045 -7.169 -5.789 1.00 97.75 85 HIS A C 1
ATOM 621 O O . HIS A 1 85 ? -10.060 -7.027 -7.012 1.00 97.75 85 HIS A O 1
ATOM 627 N N . ASP A 1 86 ? -11.125 -7.529 -5.111 1.00 97.75 86 ASP A N 1
ATOM 628 C CA . ASP A 1 86 ? -12.476 -7.555 -5.650 1.00 97.75 86 ASP A CA 1
ATOM 629 C C . ASP A 1 86 ? -13.159 -6.203 -5.397 1.00 97.75 86 ASP A C 1
ATOM 631 O O . ASP A 1 86 ? -13.542 -5.856 -4.274 1.00 97.75 86 ASP A O 1
ATOM 635 N N . VAL A 1 87 ? -13.345 -5.439 -6.474 1.00 96.31 87 VAL A N 1
ATOM 636 C CA . VAL A 1 87 ? -13.985 -4.116 -6.445 1.00 96.31 87 VAL A CA 1
ATOM 637 C C . VAL A 1 87 ? -15.434 -4.185 -5.949 1.00 96.31 87 VAL A C 1
ATOM 639 O O . VAL A 1 87 ? -15.898 -3.258 -5.292 1.00 96.31 87 VAL A O 1
ATOM 642 N N . ARG A 1 88 ? -16.167 -5.273 -6.220 1.00 97.44 88 ARG A N 1
ATOM 643 C CA . ARG A 1 88 ? -17.579 -5.402 -5.823 1.00 97.44 88 ARG A CA 1
ATOM 644 C C . ARG A 1 88 ? -17.705 -5.577 -4.318 1.00 97.44 88 ARG A C 1
ATOM 646 O O . ARG A 1 88 ? -18.547 -4.927 -3.702 1.00 97.44 88 ARG A O 1
ATOM 653 N N . ILE A 1 89 ? -16.865 -6.433 -3.729 1.00 97.81 89 ILE A N 1
ATOM 654 C CA . ILE A 1 89 ? -16.805 -6.608 -2.270 1.00 97.81 89 ILE A CA 1
ATOM 655 C C . ILE A 1 89 ? -16.388 -5.293 -1.618 1.00 97.81 89 ILE A C 1
ATOM 657 O O . ILE A 1 89 ? -17.030 -4.859 -0.662 1.00 97.81 89 ILE A O 1
ATOM 661 N N . HIS A 1 90 ? -15.365 -4.642 -2.179 1.00 97.62 90 HIS A N 1
ATOM 662 C CA . HIS A 1 90 ? -14.856 -3.373 -1.674 1.00 97.62 90 HIS A CA 1
ATOM 663 C C . HIS A 1 90 ? -15.940 -2.306 -1.602 1.00 97.62 90 HIS A C 1
ATOM 665 O O . HIS A 1 90 ? -16.187 -1.777 -0.526 1.00 97.62 90 HIS A O 1
ATOM 671 N N . THR A 1 91 ? -16.624 -2.042 -2.719 1.00 96.69 91 THR A N 1
ATOM 672 C CA . THR A 1 91 ? -17.683 -1.029 -2.794 1.00 96.69 91 THR A CA 1
ATOM 673 C C . THR A 1 91 ? -18.871 -1.374 -1.903 1.00 96.69 91 THR A C 1
ATOM 675 O O . THR A 1 91 ? -19.422 -0.482 -1.272 1.00 96.69 91 THR A O 1
ATOM 678 N N . LYS A 1 92 ? -19.254 -2.654 -1.805 1.00 96.94 92 LYS A N 1
ATOM 679 C CA . LYS A 1 92 ? -20.392 -3.087 -0.979 1.00 96.94 92 LYS A CA 1
ATOM 680 C C . LYS A 1 92 ? -20.156 -2.904 0.524 1.00 96.94 92 LYS A C 1
ATOM 682 O O . LYS A 1 92 ? -21.113 -2.704 1.264 1.00 96.94 92 LYS A O 1
ATOM 687 N N . LEU A 1 93 ? -18.919 -3.074 0.987 1.00 96.00 93 LEU A N 1
ATOM 688 C CA . LEU A 1 93 ? -18.569 -2.989 2.409 1.00 96.00 93 LEU A CA 1
ATOM 689 C C . LEU A 1 93 ? -17.955 -1.653 2.806 1.00 96.00 93 LEU A C 1
ATOM 691 O O . LEU A 1 93 ? -17.658 -1.458 3.981 1.00 96.00 93 LEU A O 1
ATOM 695 N N . ALA A 1 94 ? -17.753 -0.752 1.856 1.00 95.25 94 ALA A N 1
ATOM 696 C CA . ALA A 1 94 ? -17.137 0.514 2.161 1.00 95.25 94 ALA A CA 1
ATOM 697 C C . ALA A 1 94 ? -18.033 1.377 3.072 1.00 95.25 94 ALA A C 1
ATOM 699 O O . ALA A 1 94 ? -19.250 1.397 2.878 1.00 95.25 94 ALA A O 1
ATOM 700 N N . PRO A 1 95 ? -17.448 2.084 4.052 1.00 93.94 95 PRO A N 1
ATOM 701 C CA . PRO A 1 95 ? -18.187 3.012 4.902 1.00 93.94 95 PRO A CA 1
ATOM 702 C C . PRO A 1 95 ? -18.608 4.270 4.123 1.00 93.94 95 PRO A C 1
ATOM 704 O O . PRO A 1 95 ? -18.026 4.585 3.078 1.00 93.94 95 PRO A O 1
ATOM 707 N N . GLU A 1 96 ? -19.615 4.973 4.647 1.00 87.81 96 GLU A N 1
ATOM 708 C CA . GLU A 1 96 ? -20.191 6.183 4.039 1.00 87.81 96 GLU A CA 1
ATOM 709 C C . GLU A 1 96 ? -19.351 7.435 4.332 1.00 87.81 96 GLU A C 1
ATOM 711 O O . GLU A 1 96 ? -19.046 8.193 3.414 1.00 87.81 96 GLU A O 1
ATOM 716 N N . GLY A 1 97 ? -18.897 7.605 5.579 1.00 88.56 97 GLY A N 1
ATOM 717 C CA . GLY A 1 97 ? -18.110 8.764 6.009 1.00 88.56 97 GLY A CA 1
ATOM 718 C C . GLY A 1 97 ? -16.776 8.881 5.272 1.00 88.56 97 GLY A C 1
ATOM 719 O O . GLY A 1 97 ? -16.031 7.904 5.132 1.00 88.56 97 GLY A O 1
ATOM 720 N N . LYS A 1 98 ? -16.444 10.093 4.815 1.00 91.00 98 LYS A N 1
ATOM 721 C CA . LYS A 1 98 ? -15.266 10.358 3.973 1.00 91.00 98 LYS A CA 1
ATOM 722 C C . LYS A 1 98 ? -13.951 9.944 4.641 1.00 91.00 98 LYS A C 1
ATOM 724 O O . LYS A 1 98 ? -13.110 9.321 3.991 1.00 91.00 98 LYS A O 1
ATOM 729 N N . ALA A 1 99 ? -13.785 10.251 5.929 1.00 89.88 99 ALA A N 1
ATOM 730 C CA . ALA A 1 99 ? -12.598 9.877 6.697 1.00 89.88 99 ALA A CA 1
ATOM 731 C C . ALA A 1 99 ? -12.491 8.351 6.860 1.00 89.88 99 ALA A C 1
ATOM 733 O O . ALA A 1 99 ? -11.472 7.747 6.516 1.00 89.88 99 ALA A O 1
ATOM 734 N N . ALA A 1 100 ? -13.581 7.702 7.280 1.00 92.81 100 ALA A N 1
ATOM 735 C CA . ALA A 1 100 ? -13.657 6.247 7.393 1.00 92.81 100 ALA A CA 1
ATOM 736 C C . ALA A 1 100 ? -13.376 5.549 6.051 1.00 92.81 100 ALA A C 1
ATOM 738 O O . ALA A 1 100 ? -12.696 4.520 6.003 1.00 92.81 100 ALA A O 1
ATOM 739 N N . ARG A 1 101 ? -13.851 6.128 4.942 1.00 94.88 101 ARG A N 1
ATOM 740 C CA . ARG A 1 101 ? -13.619 5.616 3.590 1.00 94.88 101 ARG A CA 1
ATOM 741 C C . ARG A 1 101 ? -12.154 5.712 3.182 1.00 94.88 101 ARG A C 1
ATOM 743 O O . ARG A 1 101 ? -11.628 4.742 2.642 1.00 94.88 101 ARG A O 1
ATOM 750 N N . ALA A 1 102 ? -11.489 6.828 3.478 1.00 95.62 102 ALA A N 1
ATOM 751 C CA . ALA A 1 102 ? -10.062 6.995 3.211 1.00 95.62 102 ALA A CA 1
ATOM 752 C C . ALA A 1 102 ? -9.221 5.948 3.960 1.00 95.62 102 ALA A C 1
ATOM 754 O O . ALA A 1 102 ? -8.358 5.303 3.360 1.00 95.62 102 ALA A O 1
ATOM 755 N N . ILE A 1 103 ? -9.533 5.707 5.238 1.00 95.81 103 ILE A N 1
ATOM 756 C CA . ILE A 1 103 ? -8.888 4.663 6.043 1.00 95.81 103 ILE A CA 1
ATOM 757 C C . ILE A 1 103 ? -9.141 3.277 5.440 1.00 95.81 103 ILE A C 1
ATOM 759 O O . ILE A 1 103 ? -8.202 2.506 5.247 1.00 95.81 103 ILE A O 1
ATOM 763 N N . TYR A 1 104 ? -10.396 2.958 5.117 1.00 97.19 104 TYR A N 1
ATOM 764 C CA . TYR A 1 104 ? -10.774 1.672 4.531 1.00 97.19 104 TYR A CA 1
ATOM 765 C C . TYR A 1 104 ? -10.030 1.393 3.215 1.00 97.19 104 TYR A C 1
ATOM 767 O O . TYR A 1 104 ? -9.492 0.302 3.018 1.00 97.19 104 TYR A O 1
ATOM 775 N N . ASP A 1 105 ? -9.937 2.394 2.338 1.00 97.69 105 ASP A N 1
ATOM 776 C CA . ASP A 1 105 ? -9.230 2.291 1.063 1.00 97.69 105 ASP A CA 1
ATOM 777 C C . ASP A 1 105 ? -7.708 2.117 1.262 1.00 97.69 105 ASP A C 1
ATOM 779 O O . ASP A 1 105 ? -7.084 1.293 0.583 1.00 97.69 105 ASP A O 1
ATOM 783 N N . ALA A 1 106 ? -7.107 2.849 2.206 1.00 97.81 106 ALA A N 1
ATOM 784 C CA . ALA A 1 106 ? -5.677 2.770 2.510 1.00 97.81 106 ALA A CA 1
ATOM 785 C C . ALA A 1 106 ? -5.290 1.424 3.152 1.00 97.81 106 ALA A C 1
ATOM 787 O O . ALA A 1 106 ? -4.287 0.807 2.780 1.00 97.81 106 ALA A O 1
ATOM 788 N N . VAL A 1 107 ? -6.116 0.925 4.071 1.00 98.00 107 VAL A N 1
ATOM 789 C CA . VAL A 1 107 ? -5.921 -0.371 4.732 1.00 98.00 107 VAL A CA 1
ATOM 790 C C . VAL A 1 107 ? -6.100 -1.530 3.746 1.00 98.00 107 VAL A C 1
ATOM 792 O O . VAL A 1 107 ? -5.325 -2.489 3.778 1.00 98.00 107 VAL A O 1
ATOM 795 N N . GLU A 1 108 ? -7.046 -1.435 2.810 1.00 98.38 108 GLU A N 1
ATOM 796 C CA . GLU A 1 108 ? -7.176 -2.423 1.735 1.00 98.38 108 GLU A CA 1
ATOM 797 C C . GLU A 1 108 ? -5.947 -2.434 0.814 1.00 98.38 108 GLU A C 1
ATOM 799 O O . GLU A 1 108 ? -5.467 -3.500 0.419 1.00 98.38 108 GLU A O 1
ATOM 804 N N . GLN A 1 109 ? -5.388 -1.262 0.503 1.00 98.38 109 GLN A N 1
ATOM 805 C CA . GLN A 1 109 ? -4.143 -1.172 -0.257 1.00 98.38 109 GLN A CA 1
ATOM 806 C C . GLN A 1 109 ? -2.987 -1.872 0.485 1.00 98.38 109 GLN A C 1
ATOM 808 O O . GLN A 1 109 ? -2.249 -2.658 -0.115 1.00 98.38 109 GLN A O 1
ATOM 813 N N . ALA A 1 110 ? -2.875 -1.669 1.801 1.00 98.38 110 ALA A N 1
ATOM 814 C CA . ALA A 1 110 ? -1.896 -2.371 2.628 1.00 98.38 110 ALA A CA 1
ATOM 815 C C . ALA A 1 110 ? -2.121 -3.895 2.635 1.00 98.38 110 ALA A C 1
ATOM 817 O O . ALA A 1 110 ? -1.154 -4.659 2.603 1.00 98.38 110 ALA A O 1
ATOM 818 N N . ARG A 1 111 ? -3.381 -4.357 2.620 1.00 98.56 111 ARG A N 1
ATOM 819 C CA . ARG A 1 111 ? -3.732 -5.785 2.554 1.00 98.56 111 ARG A CA 1
ATOM 820 C C . ARG A 1 111 ? -3.208 -6.441 1.278 1.00 98.56 111 ARG A C 1
ATOM 822 O O . ARG A 1 111 ? -2.520 -7.463 1.354 1.00 98.56 111 ARG A O 1
ATOM 829 N N . VAL A 1 112 ? -3.508 -5.870 0.109 1.00 98.31 112 VAL A N 1
ATOM 830 C CA . VAL A 1 112 ? -3.088 -6.454 -1.180 1.00 98.31 112 VAL A CA 1
ATOM 831 C C . VAL A 1 112 ? -1.566 -6.452 -1.333 1.00 98.31 112 VAL A C 1
ATOM 833 O O . VAL A 1 112 ? -0.981 -7.437 -1.787 1.00 98.31 112 VAL A O 1
ATOM 836 N N . GLU A 1 113 ? -0.901 -5.395 -0.868 1.00 98.50 113 GLU A N 1
ATOM 837 C CA . GLU A 1 113 ? 0.560 -5.310 -0.850 1.00 98.50 113 GLU A CA 1
ATOM 838 C C . GLU A 1 113 ? 1.190 -6.316 0.117 1.00 98.50 113 GLU A C 1
ATOM 840 O O . GLU A 1 113 ? 2.232 -6.904 -0.191 1.00 98.50 113 GLU A O 1
ATOM 845 N N . ALA A 1 114 ? 0.554 -6.565 1.263 1.00 98.44 114 ALA A N 1
ATOM 846 C CA . ALA A 1 114 ? 1.013 -7.547 2.235 1.00 98.44 114 ALA A CA 1
ATOM 847 C C . ALA A 1 114 ? 0.925 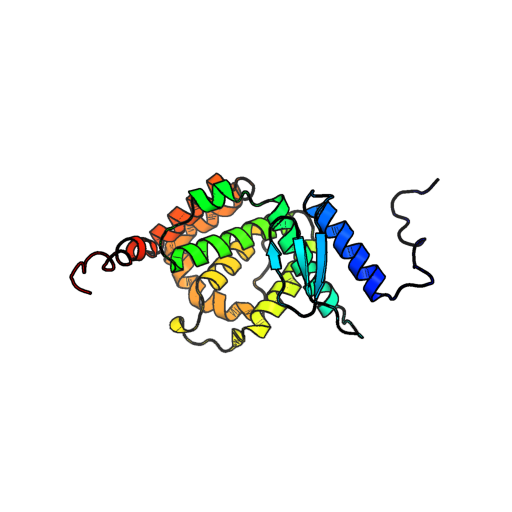-8.984 1.702 1.00 98.44 114 ALA A C 1
ATOM 849 O O . ALA A 1 114 ? 1.847 -9.766 1.941 1.00 98.44 114 ALA A O 1
ATOM 850 N N . ILE A 1 115 ? -0.122 -9.330 0.940 1.00 98.38 115 ILE A N 1
ATOM 851 C CA . ILE A 1 115 ? -0.231 -10.641 0.273 1.00 98.38 115 ILE A CA 1
ATOM 852 C C . ILE A 1 115 ? 0.992 -10.885 -0.614 1.00 98.38 115 ILE A C 1
ATOM 854 O O . ILE A 1 115 ? 1.683 -11.895 -0.460 1.00 98.38 115 ILE A O 1
ATOM 858 N N . GLY A 1 116 ? 1.298 -9.936 -1.503 1.00 97.69 116 GLY A N 1
ATOM 859 C CA . GLY A 1 116 ? 2.444 -10.051 -2.402 1.00 97.69 116 GLY A CA 1
ATOM 860 C C . GLY A 1 116 ? 3.782 -10.033 -1.670 1.00 97.69 116 GLY A C 1
ATOM 861 O O . GLY A 1 116 ? 4.660 -10.837 -1.975 1.00 97.69 116 GLY A O 1
ATOM 862 N N . SER A 1 117 ? 3.920 -9.170 -0.662 1.00 97.94 117 SER A N 1
ATOM 863 C CA . SER A 1 117 ? 5.150 -9.045 0.128 1.00 97.94 117 SER A CA 1
ATOM 864 C C . SER A 1 117 ? 5.479 -10.316 0.915 1.00 97.94 117 SER A C 1
ATOM 866 O O . SER A 1 117 ? 6.648 -10.675 1.027 1.00 97.94 117 SER A O 1
ATOM 868 N N . ARG A 1 118 ? 4.467 -11.027 1.433 1.00 97.50 118 ARG A N 1
ATOM 869 C CA . ARG A 1 118 ? 4.654 -12.316 2.122 1.00 97.50 118 ARG A CA 1
ATOM 870 C C . ARG A 1 118 ? 5.043 -13.442 1.168 1.00 97.50 118 ARG A C 1
ATOM 872 O O . ARG A 1 118 ? 5.750 -14.359 1.570 1.00 97.50 118 ARG A O 1
ATOM 879 N N . ALA A 1 119 ? 4.557 -13.391 -0.070 1.00 97.06 119 ALA A N 1
ATOM 880 C CA . ALA A 1 119 ? 4.822 -14.418 -1.070 1.00 97.06 119 ALA A CA 1
ATOM 881 C C . ALA A 1 119 ? 6.167 -14.219 -1.790 1.00 97.06 119 ALA A C 1
ATOM 883 O O . ALA A 1 119 ? 6.792 -15.191 -2.210 1.00 97.06 119 ALA A O 1
ATOM 884 N N . MET A 1 120 ? 6.606 -12.970 -1.970 1.00 97.50 120 MET A N 1
ATOM 885 C CA . MET A 1 120 ? 7.732 -12.619 -2.836 1.00 97.50 120 MET A CA 1
ATOM 886 C C . MET A 1 120 ? 8.619 -11.547 -2.190 1.00 97.50 120 MET A C 1
ATOM 888 O O . MET A 1 120 ? 8.294 -10.360 -2.206 1.00 97.50 120 MET A O 1
ATOM 892 N N . GLN A 1 121 ? 9.800 -11.947 -1.705 1.00 97.25 121 GLN A N 1
ATOM 893 C CA . GLN A 1 121 ? 10.742 -11.037 -1.034 1.00 97.25 121 GLN A CA 1
ATOM 894 C C . GLN A 1 121 ? 11.137 -9.832 -1.905 1.00 97.25 121 GLN A C 1
ATOM 896 O O . GLN A 1 121 ? 11.143 -8.700 -1.430 1.00 97.25 121 GLN A O 1
ATOM 901 N N . GLY A 1 122 ? 11.402 -10.049 -3.198 1.00 97.44 122 GLY A N 1
ATOM 902 C CA . GLY A 1 122 ? 11.757 -8.957 -4.111 1.00 97.44 122 GLY A CA 1
ATOM 903 C C . GLY A 1 122 ? 10.627 -7.940 -4.306 1.00 97.44 122 GLY A C 1
ATOM 904 O O . GLY A 1 122 ? 10.889 -6.745 -4.401 1.00 97.44 122 GLY A O 1
ATOM 905 N N . VAL A 1 123 ? 9.368 -8.393 -4.310 1.00 98.06 123 VAL A N 1
ATOM 906 C CA . VAL A 1 123 ? 8.195 -7.503 -4.349 1.00 98.06 123 VAL A CA 1
ATOM 907 C C . VAL A 1 123 ? 8.097 -6.712 -3.052 1.00 98.06 123 VAL A C 1
ATOM 909 O O . VAL A 1 123 ? 7.888 -5.501 -3.087 1.00 98.06 123 VAL A O 1
ATOM 912 N N . ALA A 1 124 ? 8.331 -7.370 -1.916 1.00 98.19 124 ALA A N 1
ATOM 913 C CA . ALA A 1 124 ? 8.362 -6.697 -0.630 1.00 98.19 124 ALA A CA 1
ATOM 914 C C . ALA A 1 124 ? 9.391 -5.552 -0.633 1.00 98.19 124 ALA A C 1
ATOM 916 O O . ALA A 1 124 ? 9.092 -4.456 -0.159 1.00 98.19 124 ALA A O 1
ATOM 917 N N . ASP A 1 125 ? 10.613 -5.796 -1.120 1.00 98.25 125 ASP A N 1
ATOM 918 C CA . ASP A 1 125 ? 11.708 -4.810 -1.162 1.00 98.25 125 ASP A CA 1
ATOM 919 C C . ASP A 1 125 ? 11.389 -3.620 -2.078 1.00 98.25 125 ASP A C 1
ATOM 921 O O . ASP A 1 125 ? 11.635 -2.464 -1.714 1.00 98.25 125 ASP A O 1
ATOM 925 N N . ASN A 1 126 ? 10.776 -3.889 -3.233 1.00 98.06 126 ASN A N 1
ATOM 926 C CA . ASN A 1 126 ? 10.322 -2.850 -4.154 1.00 98.06 126 ASN A CA 1
ATOM 927 C C . ASN A 1 126 ? 9.219 -1.984 -3.526 1.00 98.06 126 ASN A C 1
ATOM 929 O O . ASN A 1 126 ? 9.307 -0.757 -3.569 1.00 98.06 126 ASN A O 1
ATOM 933 N N . ILE A 1 127 ? 8.209 -2.604 -2.902 1.00 98.31 127 ILE A N 1
ATOM 934 C CA . ILE A 1 127 ? 7.134 -1.895 -2.188 1.00 98.31 127 ILE A CA 1
ATOM 935 C C . ILE A 1 127 ? 7.714 -1.073 -1.032 1.00 98.31 127 ILE A C 1
ATOM 937 O O . ILE A 1 127 ? 7.326 0.074 -0.846 1.00 98.31 127 ILE A O 1
ATOM 941 N N . GLY A 1 128 ? 8.688 -1.607 -0.289 1.00 98.00 128 GLY A N 1
ATOM 942 C CA . GLY A 1 128 ? 9.395 -0.857 0.754 1.00 98.00 128 GLY A CA 1
ATOM 943 C C . GLY A 1 128 ? 10.060 0.413 0.216 1.00 98.00 128 GLY A C 1
ATOM 944 O O . GLY A 1 128 ? 9.877 1.483 0.786 1.00 98.00 128 GLY A O 1
ATOM 945 N N . SER A 1 129 ? 10.760 0.308 -0.918 1.00 97.94 129 SER A N 1
ATOM 946 C CA . SER A 1 129 ? 11.412 1.454 -1.574 1.00 97.94 129 SER A CA 1
ATOM 947 C C . SER A 1 129 ? 10.400 2.478 -2.102 1.00 97.94 129 SER A C 1
ATOM 949 O O . SER A 1 129 ? 10.622 3.680 -1.991 1.00 97.94 129 SER A O 1
ATOM 951 N N . MET A 1 130 ? 9.274 2.011 -2.651 1.00 97.44 130 MET A N 1
ATOM 952 C CA . MET A 1 130 ? 8.162 2.862 -3.087 1.00 97.44 130 MET A CA 1
ATOM 953 C C . MET A 1 130 ? 7.537 3.631 -1.916 1.00 97.44 130 MET A C 1
ATOM 955 O O . MET A 1 130 ? 7.274 4.822 -2.051 1.00 97.44 130 MET A O 1
ATOM 959 N N . LEU A 1 131 ? 7.284 2.967 -0.785 1.00 97.25 131 LEU A N 1
ATOM 960 C CA . LEU A 1 131 ? 6.692 3.608 0.390 1.00 97.25 131 LEU A CA 1
ATOM 961 C C . LEU A 1 131 ? 7.654 4.620 1.020 1.00 97.25 131 LEU A C 1
ATOM 963 O O . LEU A 1 131 ? 7.229 5.723 1.345 1.00 97.25 131 LEU A O 1
ATOM 967 N N . GLU A 1 132 ? 8.943 4.286 1.126 1.00 96.62 132 GLU A N 1
ATOM 968 C CA . GLU A 1 132 ? 9.968 5.223 1.604 1.00 96.62 132 GLU A CA 1
ATOM 969 C C . GLU A 1 132 ? 9.969 6.518 0.773 1.00 96.62 132 GLU A C 1
ATOM 971 O O . GLU A 1 132 ? 9.931 7.609 1.340 1.00 96.62 132 GLU A O 1
ATOM 976 N N . ASP A 1 133 ? 9.933 6.405 -0.560 1.00 95.44 133 ASP A N 1
ATOM 977 C CA . ASP A 1 133 ? 9.856 7.551 -1.476 1.00 95.44 133 ASP A CA 1
ATOM 978 C C . ASP A 1 133 ? 8.533 8.327 -1.351 1.00 95.44 133 ASP A C 1
ATOM 980 O O . ASP A 1 133 ? 8.549 9.560 -1.313 1.00 95.44 133 ASP A O 1
ATOM 984 N N . LYS A 1 134 ? 7.393 7.625 -1.238 1.00 94.56 134 LYS A N 1
ATOM 985 C CA . LYS A 1 134 ? 6.065 8.235 -1.048 1.00 94.56 134 LYS A CA 1
ATOM 986 C C . LYS A 1 134 ? 6.053 9.136 0.188 1.00 94.56 134 LYS A C 1
ATOM 988 O O . LYS A 1 134 ? 5.668 10.300 0.088 1.00 94.56 134 LYS A O 1
ATOM 993 N N . TYR A 1 135 ? 6.477 8.608 1.334 1.00 93.38 135 TYR A N 1
ATOM 994 C CA . TYR A 1 135 ? 6.414 9.332 2.604 1.00 93.38 135 TYR A CA 1
ATOM 995 C C . TYR A 1 135 ? 7.515 10.387 2.741 1.00 93.38 135 TYR A C 1
ATOM 997 O O . TYR A 1 135 ? 7.262 11.450 3.306 1.00 93.38 135 TYR A O 1
ATOM 1005 N N . ALA A 1 136 ? 8.689 10.174 2.135 1.00 92.44 136 ALA A N 1
ATOM 1006 C CA . ALA A 1 136 ? 9.724 11.204 2.063 1.00 92.44 136 ALA A CA 1
ATOM 1007 C C . ALA A 1 136 ? 9.239 12.436 1.278 1.00 92.44 136 ALA A C 1
ATOM 1009 O O . ALA A 1 136 ? 9.433 13.567 1.715 1.00 92.44 136 ALA A O 1
ATOM 1010 N N . LYS A 1 137 ? 8.547 12.235 0.147 1.00 91.12 137 LYS A N 1
ATOM 1011 C CA . LYS A 1 137 ? 7.986 13.330 -0.670 1.00 91.12 137 LYS A CA 1
ATOM 1012 C C . LYS A 1 137 ? 6.826 14.063 -0.007 1.00 91.12 137 LYS A C 1
ATOM 1014 O O . LYS A 1 137 ? 6.608 15.232 -0.309 1.00 91.12 137 LYS A O 1
ATOM 1019 N N . ALA A 1 138 ? 6.088 13.389 0.867 1.00 86.94 138 ALA A N 1
ATOM 1020 C CA . ALA A 1 138 ? 5.010 13.996 1.639 1.00 86.94 138 ALA A CA 1
ATOM 1021 C C . ALA A 1 138 ? 5.520 14.850 2.821 1.00 86.94 138 ALA A C 1
ATOM 1023 O O . ALA A 1 138 ? 4.713 15.464 3.508 1.00 86.94 138 ALA A O 1
ATOM 1024 N N . ASN A 1 139 ? 6.842 14.914 3.043 1.00 80.19 139 ASN A N 1
ATOM 1025 C CA . ASN A 1 139 ? 7.498 15.657 4.124 1.00 80.19 139 ASN A CA 1
ATOM 1026 C C . ASN A 1 139 ? 6.936 15.353 5.525 1.00 80.19 139 ASN A C 1
ATOM 1028 O O . ASN A 1 139 ? 6.845 16.230 6.382 1.00 80.19 139 ASN A O 1
ATOM 1032 N N . LEU A 1 140 ? 6.571 14.091 5.770 1.00 75.00 140 LEU A N 1
ATOM 1033 C CA . LEU A 1 140 ? 5.949 13.673 7.032 1.00 75.00 140 LEU A CA 1
ATOM 1034 C C . LEU A 1 140 ? 6.935 13.588 8.207 1.00 75.00 140 LEU A C 1
ATOM 1036 O O . LEU A 1 140 ? 6.526 13.401 9.351 1.00 75.00 140 LEU A O 1
ATOM 1040 N N . VAL A 1 141 ? 8.234 13.723 7.932 1.00 70.75 141 VAL A N 1
ATOM 1041 C CA . VAL A 1 141 ? 9.304 13.661 8.938 1.00 70.75 141 VAL A CA 1
ATOM 1042 C C . VAL A 1 141 ? 9.196 14.814 9.943 1.00 70.75 141 VAL A C 1
ATOM 1044 O O . VAL A 1 141 ? 9.517 14.630 11.115 1.00 70.75 141 VAL A O 1
ATOM 1047 N N . ASP A 1 142 ? 8.683 15.970 9.514 1.00 73.56 142 ASP A N 1
ATOM 1048 C CA . ASP A 1 142 ? 8.583 17.176 10.346 1.00 73.56 142 ASP A CA 1
ATOM 1049 C C . ASP A 1 142 ? 7.240 17.316 11.082 1.00 73.56 142 ASP A C 1
ATOM 1051 O O . ASP A 1 142 ? 6.999 18.333 11.739 1.00 73.56 142 ASP A O 1
ATOM 1055 N N . ILE A 1 143 ? 6.355 16.317 10.999 1.00 79.00 143 ILE A N 1
ATOM 1056 C CA . ILE A 1 143 ? 5.038 16.382 11.639 1.00 79.00 143 ILE A CA 1
ATOM 1057 C C . ILE A 1 143 ? 5.180 16.311 13.162 1.00 79.00 143 ILE A C 1
ATOM 1059 O O . ILE A 1 143 ? 5.757 15.376 13.737 1.00 79.00 143 ILE A O 1
ATOM 1063 N N . LYS A 1 144 ? 4.617 17.323 13.828 1.00 77.81 144 LYS A N 1
ATOM 1064 C CA . LYS A 1 144 ? 4.631 17.456 15.290 1.00 77.81 144 LYS A CA 1
ATOM 1065 C C . LYS A 1 144 ? 3.294 17.101 15.920 1.00 77.81 144 LYS A C 1
ATOM 1067 O O . LYS A 1 144 ? 3.301 16.450 16.963 1.00 77.81 144 LYS A O 1
ATOM 1072 N N . ASP A 1 145 ? 2.200 17.456 15.255 1.00 80.06 145 ASP A N 1
ATOM 1073 C CA . ASP A 1 145 ? 0.847 17.370 15.790 1.00 80.06 145 ASP A CA 1
ATOM 1074 C C . ASP A 1 145 ? -0.037 16.440 14.955 1.00 80.06 145 ASP A C 1
ATOM 1076 O O . ASP A 1 145 ? 0.117 16.324 13.740 1.00 80.06 145 ASP A O 1
ATOM 1080 N N . LYS A 1 146 ? -0.999 15.782 15.616 1.00 81.38 146 LYS A N 1
ATOM 1081 C CA . LYS A 1 146 ? -1.945 14.863 14.959 1.00 81.38 146 LYS A CA 1
ATOM 1082 C C . LYS A 1 146 ? -2.832 15.550 13.917 1.00 81.38 146 LYS A C 1
ATOM 1084 O O . LYS A 1 146 ? -3.265 14.891 12.981 1.00 81.38 146 LYS A O 1
ATOM 1089 N N . ALA A 1 147 ? -3.081 16.850 14.070 1.00 81.56 147 ALA A N 1
ATOM 1090 C CA . ALA A 1 147 ? -3.895 17.631 13.139 1.00 81.56 147 ALA A CA 1
ATOM 1091 C C . ALA A 1 147 ? -3.298 17.673 11.720 1.00 81.56 147 ALA A C 1
ATOM 1093 O O . ALA A 1 147 ? -4.041 17.706 10.746 1.00 81.56 147 ALA A O 1
ATOM 1094 N N . ASP A 1 148 ? -1.969 17.595 11.612 1.00 81.50 148 ASP A N 1
ATOM 1095 C CA . ASP A 1 148 ? -1.244 17.591 10.337 1.00 81.50 148 ASP A CA 1
ATOM 1096 C C . ASP A 1 148 ? -0.858 16.167 9.888 1.00 81.50 148 ASP A C 1
ATOM 1098 O O . ASP A 1 148 ? -0.121 15.986 8.918 1.00 81.50 148 ASP A O 1
ATOM 1102 N N . ALA A 1 149 ? -1.322 15.140 10.610 1.00 86.38 149 ALA A N 1
ATOM 1103 C CA . ALA A 1 149 ? -0.892 13.755 10.473 1.00 86.38 149 ALA A CA 1
ATOM 1104 C C . ALA A 1 149 ? -2.032 12.872 9.925 1.00 86.38 149 ALA A C 1
ATOM 1106 O O . ALA A 1 149 ? -2.891 12.459 10.705 1.00 86.38 149 ALA A O 1
ATOM 1107 N N . PRO A 1 150 ? -2.042 12.512 8.627 1.00 91.75 150 PRO A N 1
ATOM 1108 C CA . PRO A 1 150 ? -3.122 11.713 8.043 1.00 91.75 150 PRO A CA 1
ATOM 1109 C C . PRO A 1 150 ? -3.212 10.324 8.694 1.00 91.75 150 PRO A C 1
ATOM 1111 O O . PRO A 1 150 ? -2.308 9.489 8.560 1.00 91.75 150 PRO A O 1
ATOM 1114 N N . ILE A 1 151 ? -4.306 10.077 9.417 1.00 92.38 151 ILE A N 1
ATOM 1115 C CA . ILE A 1 151 ? -4.547 8.836 10.167 1.00 92.38 151 ILE A CA 1
ATOM 1116 C C . ILE A 1 151 ? -4.646 7.617 9.244 1.00 92.38 151 ILE A C 1
ATOM 1118 O O . ILE A 1 151 ? -4.173 6.536 9.593 1.00 92.38 151 ILE A O 1
ATOM 1122 N N . GLU A 1 152 ? -5.204 7.781 8.046 1.00 95.12 152 GLU A N 1
ATOM 1123 C CA . GLU A 1 152 ? -5.352 6.724 7.050 1.00 95.12 152 GLU A CA 1
ATOM 1124 C C . GLU A 1 152 ? -4.001 6.149 6.614 1.00 95.12 152 GLU A C 1
ATOM 1126 O O . GLU A 1 152 ? -3.851 4.934 6.476 1.00 95.12 152 GLU A O 1
ATOM 1131 N N . GLU A 1 153 ? -2.987 7.004 6.482 1.00 95.25 153 GLU A N 1
ATOM 1132 C CA . GLU A 1 153 ? -1.629 6.593 6.138 1.00 95.25 153 GLU A CA 1
ATOM 1133 C C . GLU A 1 153 ? -0.934 5.921 7.329 1.00 95.25 153 GLU A C 1
ATOM 1135 O O . GLU A 1 153 ? -0.248 4.910 7.157 1.00 95.25 153 GLU A O 1
ATOM 1140 N N . ALA A 1 154 ? -1.149 6.432 8.546 1.00 95.12 154 ALA A N 1
ATOM 1141 C CA . ALA A 1 154 ? -0.595 5.841 9.761 1.00 95.12 154 ALA A CA 1
ATOM 1142 C C . ALA A 1 154 ? -1.146 4.428 9.982 1.00 95.12 154 ALA A C 1
ATOM 1144 O O . ALA A 1 154 ? -0.385 3.484 10.212 1.00 95.12 154 ALA A O 1
ATOM 1145 N N . LEU A 1 155 ? -2.463 4.263 9.846 1.00 96.19 155 LEU A N 1
ATOM 1146 C CA . LEU A 1 155 ? -3.119 2.979 10.039 1.00 96.19 155 LEU A CA 1
ATOM 1147 C C . LEU A 1 155 ? -2.737 1.982 8.943 1.00 96.19 155 LEU A C 1
ATOM 1149 O O . LEU A 1 155 ? -2.455 0.825 9.251 1.00 96.19 155 LEU A O 1
ATOM 1153 N N . ALA A 1 156 ? -2.634 2.417 7.684 1.00 97.56 156 ALA A N 1
ATOM 1154 C CA . ALA A 1 156 ? -2.144 1.568 6.600 1.00 97.56 156 ALA A CA 1
ATOM 1155 C C . ALA A 1 156 ? -0.712 1.062 6.862 1.00 97.56 156 ALA A C 1
ATOM 1157 O O . ALA A 1 156 ? -0.427 -0.122 6.656 1.00 97.56 156 ALA A O 1
ATOM 1158 N N . LEU A 1 157 ? 0.179 1.920 7.373 1.00 97.69 157 LEU A N 1
ATOM 1159 C CA . LEU A 1 157 ? 1.540 1.538 7.758 1.00 97.69 157 LEU A CA 1
ATOM 1160 C C . LEU A 1 157 ? 1.571 0.559 8.939 1.00 97.69 157 LEU A C 1
ATOM 1162 O O . LEU A 1 157 ? 2.316 -0.422 8.884 1.00 97.69 157 LEU A O 1
ATOM 1166 N N . MET A 1 158 ? 0.748 0.779 9.969 1.00 97.75 158 MET A N 1
ATOM 1167 C CA . MET A 1 158 ? 0.618 -0.134 11.112 1.00 97.75 158 MET A CA 1
ATOM 1168 C C . MET A 1 158 ? 0.075 -1.503 10.690 1.00 97.75 158 MET A C 1
ATOM 1170 O O . MET A 1 158 ? 0.622 -2.539 11.071 1.00 97.75 158 MET A O 1
ATOM 1174 N N . VAL A 1 159 ? -0.961 -1.529 9.846 1.00 97.75 159 VAL A N 1
ATOM 1175 C CA . VAL A 1 159 ? -1.515 -2.768 9.285 1.00 97.75 159 VAL A CA 1
ATOM 1176 C C . VAL A 1 159 ? -0.464 -3.485 8.442 1.00 97.75 159 VAL A C 1
ATOM 1178 O O . VAL A 1 159 ? -0.257 -4.686 8.609 1.00 97.75 159 VAL A O 1
ATOM 1181 N N . ARG A 1 160 ? 0.262 -2.771 7.575 1.00 97.75 160 ARG A N 1
ATOM 1182 C CA . ARG A 1 160 ? 1.359 -3.354 6.792 1.00 97.75 160 ARG A CA 1
ATOM 1183 C C . ARG A 1 160 ? 2.422 -3.980 7.694 1.00 97.75 160 ARG A C 1
ATOM 1185 O O . ARG A 1 160 ? 2.837 -5.112 7.433 1.00 97.75 160 ARG A O 1
ATOM 1192 N N . GLU A 1 161 ? 2.883 -3.259 8.714 1.00 97.44 161 GLU A N 1
ATOM 1193 C CA . GLU A 1 161 ? 3.864 -3.760 9.684 1.00 97.44 161 GLU A CA 1
ATOM 1194 C C . GLU A 1 161 ? 3.357 -5.051 10.333 1.00 97.44 161 GLU A C 1
ATOM 1196 O O . GLU A 1 161 ? 4.053 -6.067 10.314 1.00 97.44 161 GLU A O 1
ATOM 1201 N N . LYS A 1 162 ? 2.102 -5.058 10.795 1.00 96.75 162 LYS A N 1
ATOM 1202 C CA . LYS A 1 162 ? 1.478 -6.224 11.426 1.00 96.75 162 LYS A CA 1
ATOM 1203 C C . LYS A 1 162 ? 1.363 -7.428 10.489 1.00 96.75 162 LYS A C 1
ATOM 1205 O O . LYS A 1 162 ? 1.670 -8.550 10.889 1.00 96.75 162 LYS A O 1
ATOM 1210 N N . LEU A 1 163 ? 0.926 -7.210 9.249 1.00 97.25 163 LEU A N 1
ATOM 1211 C CA . LEU A 1 163 ? 0.671 -8.280 8.282 1.00 97.25 163 LEU A CA 1
ATOM 1212 C C . LEU A 1 163 ? 1.953 -8.871 7.690 1.00 97.25 163 LEU A C 1
ATOM 1214 O O . LEU A 1 163 ? 1.964 -10.038 7.299 1.00 97.25 163 LEU A O 1
ATOM 1218 N N . THR A 1 164 ? 3.012 -8.069 7.571 1.00 96.69 164 THR A N 1
ATOM 1219 C CA . THR A 1 164 ? 4.253 -8.469 6.887 1.00 96.69 164 THR A CA 1
ATOM 1220 C C . THR A 1 164 ? 5.421 -8.729 7.833 1.00 96.69 164 THR A C 1
ATOM 1222 O O . THR A 1 164 ? 6.394 -9.356 7.420 1.00 96.69 164 THR A O 1
ATOM 1225 N N . GLY A 1 165 ? 5.360 -8.232 9.071 1.00 95.94 165 GLY A N 1
ATOM 1226 C CA . GLY A 1 165 ? 6.474 -8.239 10.022 1.00 95.94 165 GLY A CA 1
ATOM 1227 C C . GLY A 1 165 ? 7.636 -7.323 9.626 1.00 95.94 165 GLY A C 1
ATOM 1228 O O . GLY A 1 165 ? 8.691 -7.362 10.257 1.00 95.94 165 GLY A O 1
ATOM 1229 N N . ARG A 1 166 ? 7.488 -6.523 8.562 1.00 96.19 166 ARG A N 1
ATOM 1230 C CA . ARG A 1 166 ? 8.519 -5.584 8.117 1.00 96.19 166 ARG A CA 1
ATOM 1231 C C . ARG A 1 166 ? 8.350 -4.257 8.847 1.00 96.19 166 ARG A C 1
ATOM 1233 O O . ARG A 1 166 ? 7.213 -3.806 8.970 1.00 96.19 166 ARG A O 1
ATOM 1240 N N . PRO A 1 167 ? 9.452 -3.597 9.234 1.00 96.31 167 PRO A N 1
ATOM 1241 C CA . PRO A 1 167 ? 9.363 -2.299 9.880 1.00 96.31 167 PRO A CA 1
ATOM 1242 C C . PRO A 1 167 ? 8.675 -1.276 8.969 1.00 96.31 167 PRO A C 1
ATOM 1244 O O . PRO A 1 167 ? 8.651 -1.403 7.730 1.00 96.31 167 PRO A O 1
ATOM 1247 N N . VAL A 1 168 ? 8.109 -0.262 9.613 1.00 96.00 168 VAL A N 1
ATOM 1248 C CA . VAL A 1 168 ? 7.639 0.961 8.961 1.00 96.00 168 VAL A CA 1
ATOM 1249 C C . VAL A 1 168 ? 8.821 1.617 8.214 1.00 96.00 168 VAL A C 1
ATOM 1251 O O . VAL A 1 168 ? 9.951 1.547 8.697 1.00 96.00 168 VAL A O 1
ATOM 1254 N N . PRO A 1 169 ? 8.616 2.197 7.013 1.00 95.00 169 PRO A N 1
ATOM 1255 C CA . PRO A 1 169 ? 9.648 2.985 6.335 1.00 95.00 169 PRO A CA 1
ATOM 1256 C C . PRO A 1 169 ? 10.118 4.147 7.214 1.00 95.00 169 PRO A C 1
ATOM 1258 O O . PRO A 1 169 ? 9.302 4.746 7.913 1.00 95.00 169 PRO A O 1
ATOM 1261 N N . LYS A 1 170 ? 11.399 4.515 7.137 1.00 94.31 170 LYS A N 1
ATOM 1262 C CA . LYS A 1 170 ? 11.995 5.536 8.015 1.00 94.31 170 LYS A CA 1
ATOM 1263 C C . LYS A 1 170 ? 11.281 6.875 7.886 1.00 94.31 170 LYS A C 1
ATOM 1265 O O . LYS A 1 170 ? 10.995 7.530 8.882 1.00 94.31 170 LYS A O 1
ATOM 1270 N N . SER A 1 171 ? 10.930 7.254 6.660 1.00 93.50 171 SER A N 1
ATOM 1271 C CA . SER A 1 171 ? 10.179 8.479 6.377 1.00 93.50 171 SER A CA 1
ATOM 1272 C C . SER A 1 171 ? 8.743 8.498 6.928 1.00 93.50 171 SER A C 1
ATOM 1274 O O . SER A 1 171 ? 8.141 9.567 6.992 1.00 93.50 171 SER A O 1
ATOM 1276 N N . GLY A 1 172 ? 8.194 7.349 7.342 1.00 93.56 172 GLY A N 1
ATOM 1277 C CA . GLY A 1 172 ? 6.862 7.213 7.944 1.00 93.56 172 GLY A CA 1
ATOM 1278 C C . GLY A 1 172 ? 6.863 6.865 9.438 1.00 93.56 172 GLY A C 1
ATOM 1279 O O . GLY A 1 172 ? 5.789 6.825 10.038 1.00 93.56 172 GLY A O 1
ATOM 1280 N N . GLU A 1 173 ? 8.027 6.623 10.056 1.00 93.88 173 GLU A N 1
ATOM 1281 C CA . GLU A 1 173 ? 8.134 6.230 11.472 1.00 93.88 173 GLU A CA 1
ATOM 1282 C C . GLU A 1 173 ? 7.457 7.254 12.389 1.00 93.88 173 GLU A C 1
ATOM 1284 O O . GLU A 1 173 ? 6.600 6.889 13.192 1.00 93.88 173 GLU A O 1
ATOM 1289 N N . ARG A 1 174 ? 7.747 8.547 12.191 1.00 92.50 174 ARG A N 1
ATOM 1290 C CA . ARG A 1 174 ? 7.182 9.632 13.003 1.00 92.50 174 ARG A CA 1
ATOM 1291 C C . ARG A 1 174 ? 5.653 9.689 12.947 1.00 92.50 174 ARG A C 1
ATOM 1293 O O . ARG A 1 174 ? 5.007 9.871 13.977 1.00 92.50 174 ARG A O 1
ATOM 1300 N N . LEU A 1 175 ? 5.081 9.515 11.753 1.00 93.38 175 LEU A N 1
ATOM 1301 C CA . LEU A 1 175 ? 3.631 9.478 11.555 1.00 93.38 175 LEU A CA 1
ATOM 1302 C C . LEU A 1 175 ? 3.009 8.334 12.367 1.00 93.38 175 LEU A C 1
ATOM 1304 O O . LEU A 1 175 ? 2.022 8.534 13.073 1.00 93.38 175 LEU A O 1
ATOM 1308 N N . VAL A 1 176 ? 3.600 7.140 12.290 1.00 94.81 176 VAL A N 1
ATOM 1309 C CA . VAL A 1 176 ? 3.099 5.974 13.022 1.00 94.81 176 VAL A CA 1
ATOM 1310 C C . VAL A 1 176 ? 3.267 6.148 14.529 1.00 94.81 176 VAL A C 1
ATOM 1312 O O . VAL A 1 176 ? 2.341 5.840 15.270 1.00 94.81 176 VAL A O 1
ATOM 1315 N N . GLU A 1 177 ? 4.395 6.672 15.007 1.00 93.94 177 GLU A N 1
ATOM 1316 C CA . GLU A 1 177 ? 4.632 6.921 16.437 1.00 93.94 177 GLU A CA 1
ATOM 1317 C C . GLU A 1 177 ? 3.586 7.846 17.071 1.00 93.94 177 GLU A C 1
ATOM 1319 O O . GLU A 1 177 ? 3.177 7.615 18.209 1.00 93.94 177 GLU A O 1
ATOM 1324 N N . LEU A 1 178 ? 3.124 8.866 16.342 1.00 93.12 178 LEU A N 1
ATOM 1325 C CA . LEU A 1 178 ? 2.090 9.789 16.819 1.00 93.12 178 LEU A CA 1
ATOM 1326 C C . LEU A 1 178 ? 0.735 9.099 17.028 1.00 93.12 178 LEU A C 1
ATOM 1328 O O . LEU A 1 178 ? 0.022 9.398 17.991 1.00 93.12 178 LEU A O 1
ATOM 1332 N N . TRP A 1 179 ? 0.369 8.186 16.129 1.00 94.56 179 TRP A N 1
ATOM 1333 C CA . TRP A 1 179 ? -0.941 7.532 16.135 1.00 94.56 179 TRP A CA 1
ATOM 1334 C C . TRP A 1 179 ? -0.969 6.217 16.911 1.00 94.56 179 TRP A C 1
ATOM 1336 O O . TRP A 1 179 ? -2.002 5.887 17.495 1.00 94.56 179 TRP A O 1
ATOM 1346 N N . ARG A 1 180 ? 0.156 5.497 16.979 1.00 95.25 180 ARG A N 1
ATOM 1347 C CA . ARG A 1 180 ? 0.246 4.146 17.545 1.00 95.25 180 ARG A CA 1
ATOM 1348 C C . ARG A 1 180 ? -0.364 4.017 18.942 1.00 95.25 180 ARG A C 1
ATOM 1350 O O . ARG A 1 180 ? -1.166 3.103 19.096 1.00 95.25 180 ARG A O 1
ATOM 1357 N N . PRO A 1 181 ? -0.082 4.893 19.932 1.00 94.94 181 PRO A N 1
ATOM 1358 C CA . PRO A 1 181 ? -0.663 4.738 21.267 1.00 94.94 181 PRO A CA 1
ATOM 1359 C C . PRO A 1 181 ? -2.195 4.740 21.252 1.00 94.94 181 PRO A C 1
ATOM 1361 O O . PRO A 1 181 ? -2.822 3.903 21.888 1.00 94.94 181 PRO A O 1
ATOM 1364 N N . TRP A 1 182 ? -2.791 5.642 20.469 1.00 93.38 182 TRP A N 1
ATOM 1365 C CA . TRP A 1 182 ? -4.244 5.777 20.366 1.00 93.38 182 TRP A CA 1
ATOM 1366 C C . TRP A 1 182 ? -4.874 4.621 19.576 1.00 93.38 182 TRP A C 1
ATOM 1368 O O . TRP A 1 182 ? -5.896 4.076 19.983 1.00 93.38 182 TRP A O 1
ATOM 1378 N N . VAL A 1 183 ? -4.236 4.189 18.481 1.00 92.75 183 VAL A N 1
ATOM 1379 C CA . VAL A 1 183 ? -4.709 3.036 17.697 1.00 92.75 183 VAL A CA 1
ATOM 1380 C C . VAL A 1 183 ? -4.616 1.744 18.515 1.00 92.75 183 VAL A C 1
ATOM 1382 O O . VAL A 1 183 ? -5.534 0.930 18.488 1.00 92.75 183 VAL A O 1
ATOM 1385 N N . GLU A 1 184 ? -3.534 1.532 19.264 1.00 93.31 184 GLU A N 1
ATOM 1386 C CA . GLU A 1 184 ? -3.388 0.346 20.115 1.00 93.31 184 GLU A CA 1
ATOM 1387 C C . GLU A 1 184 ? -4.362 0.348 21.301 1.00 93.31 184 GLU A C 1
ATOM 1389 O O . GLU A 1 184 ? -4.799 -0.718 21.732 1.00 93.31 184 GLU A O 1
ATOM 1394 N N . GLU A 1 185 ? -4.742 1.519 21.811 1.00 93.19 185 GLU A N 1
ATOM 1395 C CA . GLU A 1 185 ? -5.788 1.639 22.828 1.00 93.19 185 GLU A CA 1
ATOM 1396 C C . GLU A 1 185 ? -7.166 1.248 22.274 1.00 93.19 185 GLU A C 1
ATOM 1398 O O . GLU A 1 185 ? -7.885 0.473 22.904 1.00 93.19 185 GLU A O 1
ATOM 1403 N N . LYS A 1 186 ? -7.526 1.748 21.086 1.00 92.00 186 LYS A N 1
ATOM 1404 C CA . LYS A 1 186 ? -8.880 1.605 20.525 1.00 92.00 186 LYS A CA 1
ATOM 1405 C C . LYS A 1 186 ? -9.099 0.334 19.696 1.00 92.00 186 LYS A C 1
ATOM 1407 O O . LYS A 1 186 ? -10.211 -0.174 19.658 1.00 92.00 186 LYS A O 1
ATOM 1412 N N . ALA A 1 187 ? -8.069 -0.177 19.022 1.00 91.94 187 ALA A N 1
ATOM 1413 C CA . ALA A 1 187 ? -8.219 -1.104 17.891 1.00 91.94 187 ALA A CA 1
ATOM 1414 C C . ALA A 1 187 ? -7.242 -2.300 17.895 1.00 91.94 187 ALA A C 1
ATOM 1416 O O . ALA A 1 187 ? -7.141 -3.040 16.913 1.00 91.94 187 ALA A O 1
ATOM 1417 N N . LYS A 1 188 ? -6.500 -2.534 18.985 1.00 92.88 188 LYS A N 1
ATOM 1418 C CA . LYS A 1 188 ? -5.471 -3.591 19.031 1.00 92.88 188 LYS A CA 1
ATOM 1419 C C . LYS A 1 188 ? -6.005 -5.000 18.768 1.00 92.88 188 LYS A C 1
ATOM 1421 O O . LYS A 1 188 ? -5.366 -5.758 18.041 1.00 92.88 188 LYS A O 1
ATOM 1426 N N . ALA A 1 189 ? -7.154 -5.353 19.345 1.00 92.12 189 ALA A N 1
ATOM 1427 C CA . ALA A 1 189 ? -7.742 -6.681 19.163 1.00 92.12 189 ALA A CA 1
ATOM 1428 C C . ALA A 1 189 ? -8.093 -6.946 17.687 1.00 92.12 189 ALA A C 1
ATOM 1430 O O . ALA A 1 189 ? -7.783 -8.017 17.159 1.00 92.12 189 ALA A O 1
ATOM 1431 N N . ASP A 1 190 ? -8.654 -5.943 17.010 1.00 92.38 190 ASP A N 1
ATOM 1432 C CA . ASP A 1 190 ? -9.014 -6.024 15.595 1.00 92.38 190 ASP A CA 1
ATOM 1433 C C . ASP A 1 190 ? -7.762 -6.146 14.716 1.00 92.38 190 ASP A C 1
ATOM 1435 O O . ASP A 1 190 ? -7.688 -7.034 13.860 1.00 92.38 190 ASP A O 1
ATOM 1439 N N . LEU A 1 191 ? -6.725 -5.337 14.985 1.00 92.44 191 LEU A N 1
ATOM 1440 C CA . LEU A 1 191 ? -5.428 -5.411 14.297 1.00 92.44 191 LEU A CA 1
ATOM 1441 C C . LEU A 1 191 ? -4.775 -6.795 14.414 1.00 92.44 191 LEU A C 1
ATOM 1443 O O . LEU A 1 191 ? -4.224 -7.310 13.437 1.00 92.44 191 LEU A O 1
ATOM 1447 N N . ASP A 1 192 ? -4.842 -7.415 15.592 1.00 91.44 192 ASP A N 1
ATOM 1448 C CA . ASP A 1 192 ? -4.313 -8.760 15.825 1.00 91.44 192 ASP A CA 1
ATOM 1449 C C . ASP A 1 192 ? -5.081 -9.827 15.020 1.00 91.44 192 ASP A C 1
ATOM 1451 O O . ASP A 1 192 ? -4.482 -10.798 14.542 1.00 91.44 192 ASP A O 1
ATOM 1455 N N . GLY A 1 193 ? -6.382 -9.618 14.795 1.00 91.00 193 GLY A N 1
ATOM 1456 C CA . GLY A 1 193 ? -7.247 -10.500 14.008 1.00 91.00 193 GLY A CA 1
ATOM 1457 C C . GLY A 1 193 ? -7.025 -10.443 12.490 1.00 91.00 193 GLY A C 1
ATOM 1458 O O . GLY A 1 193 ? -7.279 -11.436 11.797 1.00 91.00 193 GLY A O 1
ATOM 1459 N N . LEU A 1 194 ? -6.509 -9.329 11.953 1.00 94.06 194 LEU A N 1
ATOM 1460 C CA . LEU A 1 194 ? -6.373 -9.106 10.502 1.00 94.06 194 LEU A CA 1
ATOM 1461 C C . LEU A 1 194 ? -5.513 -10.166 9.798 1.00 94.06 194 LEU A C 1
ATOM 1463 O O . LEU A 1 194 ? -5.848 -10.619 8.699 1.00 94.06 194 LEU A O 1
ATOM 1467 N N . SER A 1 195 ? -4.425 -10.612 10.430 1.00 93.81 195 SER A N 1
ATOM 1468 C CA . SER A 1 195 ? -3.489 -11.583 9.842 1.00 93.81 195 SER A CA 1
ATOM 1469 C C . SER A 1 195 ? -4.153 -12.910 9.467 1.00 93.81 195 SER A C 1
ATOM 1471 O O . SER A 1 195 ? -3.795 -13.509 8.449 1.00 93.81 195 SER A O 1
ATOM 1473 N N . ALA A 1 196 ? -5.141 -13.353 10.252 1.00 94.81 196 ALA A N 1
ATOM 1474 C CA . ALA A 1 196 ? -5.887 -14.585 9.996 1.00 94.81 196 ALA A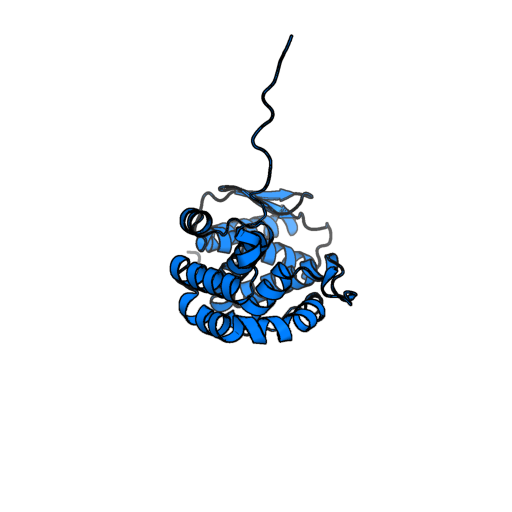 CA 1
ATOM 1475 C C . ALA A 1 196 ? -6.877 -14.452 8.826 1.00 94.81 196 ALA A C 1
ATOM 1477 O O . ALA A 1 196 ? -7.320 -15.459 8.277 1.00 94.81 196 ALA A O 1
ATOM 1478 N N . LYS A 1 197 ? -7.228 -13.219 8.440 1.00 96.81 197 LYS A N 1
ATOM 1479 C CA . LYS A 1 197 ? -8.201 -12.911 7.383 1.00 96.81 197 LYS A CA 1
ATOM 1480 C C . LYS A 1 197 ? -7.562 -12.382 6.102 1.00 96.81 197 LYS A C 1
ATOM 1482 O O . LYS A 1 197 ? -8.279 -12.088 5.157 1.00 96.81 197 LYS A O 1
ATOM 1487 N N . LEU A 1 198 ? -6.231 -12.307 6.027 1.00 96.44 198 LEU A N 1
ATOM 1488 C CA . LEU A 1 198 ? -5.506 -11.681 4.914 1.00 96.44 198 LEU A CA 1
ATOM 1489 C C . LEU A 1 198 ? -5.976 -12.139 3.516 1.00 96.44 198 LEU A C 1
ATOM 1491 O O . LEU A 1 198 ? -6.117 -11.317 2.611 1.00 96.44 198 LEU A O 1
ATOM 1495 N N . GLY A 1 199 ? -6.209 -13.445 3.346 1.00 96.12 199 GLY A N 1
ATOM 1496 C CA . GLY A 1 199 ? -6.616 -14.048 2.071 1.00 96.12 199 GLY A CA 1
ATOM 1497 C C . GLY A 1 199 ? -8.112 -13.964 1.746 1.00 96.12 199 GLY A C 1
ATOM 1498 O O . GLY A 1 199 ? -8.492 -14.299 0.630 1.00 96.12 199 GLY A O 1
ATOM 1499 N N . ASP A 1 200 ? -8.954 -13.522 2.683 1.00 97.94 200 ASP A N 1
ATOM 1500 C CA . ASP A 1 200 ? -10.402 -13.377 2.505 1.00 97.94 200 ASP A CA 1
ATOM 1501 C C . ASP A 1 200 ? -10.774 -11.899 2.641 1.00 97.94 200 ASP A C 1
ATOM 1503 O O . ASP A 1 200 ? -10.920 -11.371 3.744 1.00 97.94 200 ASP A O 1
ATOM 1507 N N . GLN A 1 201 ? -10.929 -11.221 1.502 1.00 98.06 201 GLN A N 1
ATOM 1508 C CA . GLN A 1 201 ? -11.225 -9.791 1.474 1.00 98.06 201 GLN A CA 1
ATOM 1509 C C . GLN A 1 201 ? -12.539 -9.448 2.183 1.00 98.06 201 GLN A C 1
ATOM 1511 O O . GLN A 1 201 ? -12.621 -8.403 2.822 1.00 98.06 201 GLN A O 1
ATOM 1516 N N . GLN A 1 202 ? -13.563 -10.306 2.109 1.00 98.06 202 GLN A N 1
ATOM 1517 C CA . GLN A 1 202 ? -14.840 -10.016 2.756 1.00 98.06 202 GLN A CA 1
ATOM 1518 C C . GLN A 1 202 ? -14.703 -10.082 4.277 1.00 98.06 202 GLN A C 1
ATOM 1520 O O . GLN A 1 202 ? -15.204 -9.200 4.977 1.00 98.06 202 GLN A O 1
ATOM 1525 N N . ALA A 1 203 ? -14.034 -11.115 4.792 1.00 97.81 203 ALA A N 1
ATOM 1526 C CA . ALA A 1 203 ? -13.791 -11.241 6.223 1.00 97.81 203 ALA A CA 1
ATOM 1527 C C . ALA A 1 203 ? -12.852 -10.141 6.735 1.00 97.81 203 ALA A C 1
ATOM 1529 O O . ALA A 1 203 ? -13.117 -9.565 7.786 1.00 97.81 203 ALA A O 1
ATOM 1530 N N . PHE A 1 204 ? -11.803 -9.810 5.979 1.00 98.25 204 PHE A N 1
ATOM 1531 C CA . PHE A 1 204 ? -10.883 -8.728 6.317 1.00 98.25 204 PHE A CA 1
ATOM 1532 C C . PHE A 1 204 ? -11.605 -7.378 6.384 1.00 98.25 204 PHE A C 1
ATOM 1534 O O . PHE A 1 204 ? -11.496 -6.673 7.381 1.00 98.25 204 PHE A O 1
ATOM 1541 N N . ALA A 1 205 ? -12.411 -7.051 5.371 1.00 97.06 205 ALA A N 1
ATOM 1542 C CA . ALA A 1 205 ? -13.171 -5.806 5.324 1.00 97.06 205 ALA A CA 1
ATOM 1543 C C . ALA A 1 205 ? -14.150 -5.657 6.500 1.00 97.06 205 ALA A C 1
ATOM 1545 O O . ALA A 1 205 ? -14.336 -4.550 6.996 1.00 97.06 205 ALA A O 1
ATOM 1546 N N . ARG A 1 206 ? -14.757 -6.751 6.984 1.00 96.12 206 ARG A N 1
ATOM 1547 C CA . ARG A 1 206 ? -15.622 -6.710 8.178 1.00 96.12 206 ARG A CA 1
ATOM 1548 C C . ARG A 1 206 ? -14.846 -6.340 9.440 1.00 96.12 206 ARG A C 1
ATOM 1550 O O . ARG A 1 206 ? -15.291 -5.449 10.150 1.00 96.12 206 ARG A O 1
ATOM 1557 N N . VAL A 1 207 ? -13.671 -6.936 9.654 1.00 96.06 207 VAL A N 1
ATOM 1558 C CA . VAL A 1 207 ? -12.798 -6.579 10.789 1.00 96.06 207 VAL A CA 1
ATOM 1559 C C . VAL A 1 207 ? -12.355 -5.117 10.695 1.00 96.06 207 VAL A C 1
ATOM 1561 O O . VAL A 1 207 ? -12.361 -4.406 11.689 1.00 96.06 207 VAL A O 1
ATOM 1564 N N . VAL A 1 208 ? -12.040 -4.619 9.493 1.00 95.69 208 VAL A N 1
ATOM 1565 C CA . VAL A 1 208 ? -11.703 -3.195 9.304 1.00 95.69 208 VAL A CA 1
ATOM 1566 C C . VAL A 1 208 ? -12.881 -2.282 9.662 1.00 95.69 208 VAL A C 1
ATOM 1568 O O . VAL A 1 208 ? -12.669 -1.216 10.231 1.00 95.69 208 VAL A O 1
ATOM 1571 N N . ARG A 1 209 ? -14.125 -2.679 9.376 1.00 93.81 209 ARG A N 1
ATOM 1572 C CA . ARG A 1 209 ? -15.309 -1.909 9.793 1.00 93.81 209 ARG A CA 1
ATOM 1573 C C . ARG A 1 209 ? -15.526 -1.927 11.303 1.00 93.81 209 ARG A C 1
ATOM 1575 O O . ARG A 1 209 ? -15.882 -0.894 11.855 1.00 93.81 209 ARG A O 1
ATOM 1582 N N . GLU A 1 210 ? -15.322 -3.071 11.949 1.00 92.56 210 GLU A N 1
ATOM 1583 C CA . GLU A 1 210 ? -15.371 -3.189 13.413 1.00 92.56 210 GLU A CA 1
ATOM 1584 C C . GLU A 1 210 ? -14.312 -2.281 14.049 1.00 92.56 210 GLU A C 1
ATOM 1586 O O . GLU A 1 210 ? -14.637 -1.468 14.906 1.00 92.56 210 GLU A O 1
ATOM 1591 N N . MET A 1 211 ? -13.093 -2.295 13.507 1.00 93.06 211 MET A N 1
ATOM 1592 C CA . MET A 1 211 ? -12.004 -1.407 13.910 1.00 93.06 211 MET A CA 1
ATOM 1593 C C . MET A 1 211 ? -12.373 0.080 13.773 1.00 93.06 211 MET A C 1
ATOM 1595 O O . MET A 1 211 ? -12.117 0.869 14.680 1.00 93.06 211 MET A O 1
ATOM 1599 N N . LEU A 1 212 ? -12.987 0.475 12.650 1.00 92.38 212 LEU A N 1
ATOM 1600 C CA . LEU A 1 212 ? -13.463 1.847 12.432 1.00 92.38 212 LEU A CA 1
ATOM 1601 C C . LEU A 1 212 ? -14.541 2.255 13.446 1.00 92.38 212 LEU A C 1
ATOM 1603 O O . LEU A 1 212 ? -14.534 3.396 13.902 1.00 92.38 212 LEU A O 1
ATOM 1607 N N . ALA A 1 213 ? -15.427 1.331 13.825 1.00 90.00 213 ALA A N 1
ATOM 1608 C CA . ALA A 1 213 ? -16.432 1.571 14.854 1.00 90.00 213 ALA A CA 1
ATOM 1609 C C . ALA A 1 213 ? -15.814 1.719 16.252 1.00 90.00 213 ALA A C 1
ATOM 1611 O O . ALA A 1 213 ? -16.155 2.660 16.964 1.00 90.00 213 ALA A O 1
ATOM 1612 N N . SER A 1 214 ? -14.856 0.861 16.616 1.00 88.69 214 SER A N 1
ATOM 1613 C CA . SER A 1 214 ? -14.123 0.936 17.890 1.00 88.69 214 SER A CA 1
ATOM 1614 C C . SER A 1 214 ? -13.356 2.252 18.061 1.00 88.69 214 SER A C 1
ATOM 1616 O O . SER A 1 214 ? -13.147 2.724 19.176 1.00 88.69 214 SER A O 1
ATOM 1618 N N . MET A 1 215 ? -12.936 2.859 16.952 1.00 86.62 215 MET A N 1
ATOM 1619 C CA . MET A 1 215 ? -12.244 4.146 16.928 1.00 86.62 215 MET A CA 1
ATOM 1620 C C . MET A 1 215 ? -13.187 5.359 16.985 1.00 86.62 215 MET A C 1
ATOM 1622 O O . MET A 1 215 ? -12.698 6.476 16.855 1.00 86.62 215 MET A O 1
ATOM 1626 N N . GLU A 1 216 ? -14.505 5.162 17.140 1.00 75.00 216 GLU A N 1
ATOM 1627 C CA . GLU A 1 216 ? -15.544 6.216 17.121 1.00 75.00 216 GLU A CA 1
ATOM 1628 C C . GLU A 1 216 ? -15.571 7.054 15.826 1.00 75.00 216 GLU A C 1
ATOM 1630 O O . GLU A 1 216 ? -16.416 7.923 15.653 1.00 75.00 216 GLU A O 1
ATOM 1635 N N . MET A 1 217 ? -14.765 6.688 14.824 1.00 61.84 217 MET A N 1
ATOM 1636 C CA . MET A 1 217 ? -14.857 7.193 13.446 1.00 61.84 217 MET A CA 1
ATOM 1637 C C . MET A 1 217 ? -16.173 6.767 12.770 1.00 61.84 217 MET A C 1
ATOM 1639 O O . MET A 1 217 ? -16.428 7.108 11.616 1.00 61.84 217 MET A O 1
ATOM 1643 N N . ALA A 1 218 ? -16.983 5.969 13.475 1.00 48.25 218 ALA A N 1
ATOM 1644 C CA . ALA A 1 218 ? -18.334 5.618 13.100 1.00 48.25 218 ALA A CA 1
ATOM 1645 C C . ALA A 1 218 ? -19.392 6.649 13.531 1.00 48.25 218 ALA A C 1
ATOM 1647 O O . ALA A 1 218 ? -20.478 6.625 12.971 1.00 48.25 218 ALA A O 1
ATOM 1648 N N . GLU A 1 219 ? -19.122 7.551 14.479 1.00 44.25 219 GLU A N 1
ATOM 1649 C CA . GLU A 1 219 ? -20.109 8.572 14.881 1.00 44.25 219 GLU A CA 1
ATOM 1650 C C . GLU A 1 219 ? -20.106 9.801 13.952 1.00 44.25 219 GLU A C 1
ATOM 1652 O O . GLU A 1 219 ? -21.131 10.458 13.819 1.00 44.25 219 GLU A O 1
ATOM 1657 N N . GLU A 1 220 ? -19.057 10.002 13.141 1.00 47.50 220 GLU A N 1
ATOM 1658 C CA . GLU A 1 220 ? -19.128 10.847 11.929 1.00 47.50 220 GLU A CA 1
ATOM 1659 C C . GLU A 1 220 ? -19.969 10.203 10.794 1.00 47.50 220 GLU A C 1
ATOM 1661 O O . GLU A 1 220 ? -20.148 10.806 9.739 1.00 47.50 220 GLU A O 1
ATOM 1666 N N . LEU A 1 221 ? -20.509 8.982 10.967 1.00 45.09 221 LEU A N 1
ATOM 1667 C CA . LEU A 1 221 ? -21.385 8.320 9.977 1.00 45.09 221 LEU A CA 1
ATOM 1668 C C . LEU A 1 221 ? -22.857 8.767 10.054 1.00 45.09 221 LEU A C 1
ATOM 1670 O O . LEU A 1 221 ? -23.682 8.202 9.338 1.00 45.09 221 LEU A O 1
ATOM 1674 N N . GLY A 1 222 ? -23.200 9.725 10.921 1.00 40.62 222 GLY A N 1
ATOM 1675 C CA . GLY A 1 222 ? -24.562 10.255 11.060 1.00 40.62 222 GLY A CA 1
ATOM 1676 C C . GLY A 1 222 ? -24.734 11.730 10.686 1.00 40.62 222 GLY A C 1
ATOM 1677 O O . GLY A 1 222 ? -25.822 12.096 10.255 1.00 40.62 222 GLY A O 1
ATOM 1678 N N . ASP A 1 223 ? -23.687 12.553 10.802 1.00 37.84 223 ASP A N 1
ATOM 1679 C CA . ASP A 1 223 ? -23.833 14.023 10.782 1.00 37.84 223 ASP A CA 1
ATOM 1680 C C . ASP A 1 223 ? -23.546 14.694 9.427 1.00 37.84 223 ASP A C 1
ATOM 1682 O O . ASP A 1 223 ? -23.963 15.826 9.211 1.00 37.84 223 ASP A O 1
ATOM 1686 N N . ASP A 1 224 ? -22.943 13.998 8.455 1.00 43.00 224 ASP A N 1
ATOM 1687 C CA . ASP A 1 224 ? -22.784 14.526 7.081 1.00 43.00 224 ASP A CA 1
ATOM 1688 C C . ASP A 1 224 ? -24.053 14.322 6.209 1.00 43.00 224 ASP A C 1
ATOM 1690 O O . ASP A 1 224 ? -24.010 14.465 4.985 1.00 43.00 224 ASP A O 1
ATOM 1694 N N . GLN A 1 225 ? -25.196 13.977 6.821 1.00 42.16 225 GLN A N 1
ATOM 1695 C CA . GLN A 1 225 ? -26.527 14.004 6.189 1.00 42.16 225 GLN A CA 1
ATOM 1696 C C . GLN A 1 225 ? -27.394 15.194 6.631 1.00 42.16 225 GLN A C 1
ATOM 1698 O O . GLN A 1 225 ? -28.577 15.238 6.288 1.00 42.16 225 GLN A O 1
ATOM 1703 N N . GLU A 1 226 ? -26.840 16.194 7.320 1.00 41.03 226 GLU A N 1
ATOM 1704 C CA . GLU A 1 226 ? -27.560 17.453 7.504 1.00 41.03 226 GLU A CA 1
ATOM 1705 C C . GLU A 1 226 ? -27.287 18.433 6.352 1.00 41.03 226 GLU A C 1
ATOM 1707 O O . GLU A 1 226 ? -26.234 19.055 6.241 1.00 41.03 226 GLU A O 1
ATOM 1712 N N . THR A 1 227 ? -28.338 18.606 5.544 1.00 42.62 227 THR A N 1
ATOM 1713 C CA . THR A 1 227 ? -28.651 19.733 4.648 1.00 42.62 227 THR A CA 1
ATOM 1714 C C . THR A 1 227 ? -28.015 19.771 3.256 1.00 42.62 227 THR A C 1
ATOM 1716 O O . THR A 1 227 ? -27.039 20.463 3.012 1.00 42.62 227 THR A O 1
ATOM 1719 N N . GLU A 1 228 ? -28.699 19.142 2.296 1.00 40.09 228 GLU A N 1
ATOM 1720 C CA . GLU A 1 228 ? -29.033 19.782 1.011 1.00 40.09 228 GLU A CA 1
ATOM 1721 C C . GLU A 1 228 ? -30.280 19.102 0.408 1.00 40.09 228 GLU A C 1
ATOM 1723 O O . GLU A 1 228 ? -30.263 18.537 -0.679 1.00 40.09 228 GLU A O 1
ATOM 1728 N N . ASP A 1 229 ? -31.385 19.125 1.158 1.00 41.75 229 ASP A N 1
ATOM 1729 C CA . ASP A 1 229 ? -32.718 18.963 0.578 1.00 41.75 229 ASP A CA 1
ATOM 1730 C C . ASP A 1 229 ? -33.615 20.074 1.130 1.00 41.75 229 ASP A C 1
ATOM 1732 O O . ASP A 1 229 ? -33.745 20.231 2.347 1.00 41.75 229 ASP A O 1
ATOM 1736 N N . SER A 1 230 ? -34.271 20.785 0.208 1.00 38.66 230 SER A N 1
ATOM 1737 C CA . SER A 1 230 ? -35.232 21.894 0.374 1.00 38.66 230 SER A CA 1
ATOM 1738 C C . SER A 1 230 ? -34.661 23.317 0.285 1.00 38.66 230 SER A C 1
ATOM 1740 O O . SER A 1 230 ? -34.416 23.939 1.308 1.00 38.66 230 SER A O 1
ATOM 1742 N N . GLU A 1 231 ? -34.609 23.871 -0.932 1.00 34.59 231 GLU A N 1
ATOM 1743 C CA . GLU A 1 231 ? -35.428 25.051 -1.273 1.00 34.59 231 GLU A CA 1
ATOM 1744 C C . GLU A 1 231 ? -35.933 24.919 -2.725 1.00 34.59 231 GLU A C 1
ATOM 1746 O O . GLU A 1 231 ? -35.280 25.318 -3.687 1.00 34.59 231 GLU A O 1
ATOM 1751 N N . ASP A 1 232 ? -37.126 24.334 -2.871 1.00 45.28 232 ASP A N 1
ATOM 1752 C CA . ASP A 1 232 ? -38.096 24.794 -3.871 1.00 45.28 232 ASP A CA 1
ATOM 1753 C C . ASP A 1 232 ? -38.435 26.256 -3.524 1.00 45.28 232 ASP A C 1
ATOM 1755 O O . ASP A 1 232 ? -38.926 26.484 -2.417 1.00 45.28 232 ASP A O 1
ATOM 1759 N N . ASN A 1 233 ? -38.198 27.221 -4.426 1.00 38.31 233 ASN A N 1
ATOM 1760 C CA . ASN A 1 233 ? -39.279 28.080 -4.937 1.00 38.31 233 ASN A CA 1
ATOM 1761 C C . ASN A 1 233 ? -38.867 29.063 -6.062 1.00 38.31 233 ASN A C 1
ATOM 1763 O O . ASN A 1 233 ? -37.942 29.856 -5.910 1.00 38.31 233 ASN A O 1
ATOM 1767 N N . ASP A 1 234 ? -39.707 29.055 -7.101 1.00 44.47 234 ASP A N 1
ATOM 1768 C CA . ASP A 1 234 ? -40.237 30.168 -7.909 1.00 44.47 234 ASP A CA 1
ATOM 1769 C C . ASP A 1 234 ? -39.400 30.993 -8.924 1.00 44.47 234 ASP A C 1
ATOM 1771 O O . ASP A 1 234 ? -38.430 31.681 -8.617 1.00 44.47 234 ASP A O 1
ATOM 1775 N N . ASP A 1 235 ? -39.988 31.013 -10.135 1.00 43.09 235 ASP A N 1
ATOM 1776 C CA . ASP A 1 235 ? -40.098 32.090 -11.134 1.00 43.09 235 ASP A CA 1
ATOM 1777 C C . ASP A 1 235 ? -38.869 32.554 -11.945 1.00 43.09 235 ASP A C 1
ATOM 1779 O O . ASP A 1 235 ? -38.118 33.444 -11.542 1.00 43.09 235 ASP A O 1
ATOM 1783 N N . ASN A 1 236 ? -38.767 32.057 -13.195 1.00 39.75 236 ASN A N 1
ATOM 1784 C CA . ASN A 1 236 ? -39.084 32.803 -14.442 1.00 39.75 236 ASN A CA 1
ATOM 1785 C C . ASN A 1 236 ? -38.770 31.977 -15.708 1.00 39.75 236 ASN A C 1
ATOM 1787 O O . ASN A 1 236 ? -37.586 31.619 -15.911 1.00 39.75 236 ASN A O 1
#

Sequence (236 aa):
MAGPGDNTRNKSKTGSEADSFKRAVTVCMRAIAGDKELEVGFAKDRPALAGSRARLPELPKKASKTDIAITRGLGDSMALKRACHDVRIHTKLAPEGKAARAIYDAVEQARVEAIGSRAMQGVADNIGSMLEDKYAKANLVDIKDKADAPIEEALALMVREKLTGRPVPKSGERLVELWRPWVEEKAKADLDGLSAKLGDQQAFARVVREMLASMEMAEELGDDQETEDSEDNDDN

Foldseek 3Di:
DDDPPPPPPDPPPPDDPQVVLQVVLVVVLCVLLVHPQQAEAEDCDDWDDDDSYTYFYRADPDHDPLSSLLSSLSSNLNSLCNRQDDPVLLVVLAADFPLLNLLLVLLVSLLSQLVCCQVDVSNVSSVLSNQLVVLVVVQQQPDDDVVSQRVSNLNSQLLNCLQNVDHRHPSCPNSVVRCVVVLCVQQVVLSNVLNVCSRPPNVNSVSSVVSCVSSVVCVSSPPVPPDDDDDDDDDD